Protein AF-0000000082936036 (afdb_homodimer)

Radius of gyration: 20.36 Å; Cα contacts (8 Å, |Δi|>4): 376; chains: 2; bounding box: 47×50×56 Å

Sequence (298 aa):
MNREDMKNLRQYVQEFYRLFGFLNQNVTPCGFQLSTSQVFSLQELEDRALTIGELAERLLLERSSVSRLIDNLEKNGFVTRTVNEENRREVFVTLTTKGRNSVQKVREQSLLYYESILKGISEEDQHQILTGFKLFTSALENRRKSNEFMNREDMKNLRQYVQEFYRLFGFLNQNVTPCGFQLSTSQVFSLQELEDRALTIGELAERLLLERSSVSRLIDNLEKNGFVTRTVNEENRREVFVTLTTKGRNSVQKVREQSLLYYESILKGISEEDQHQILTGFKLFTSALENRRKSNEF

Secondary structure (DSSP, 8-state):
--HHHHHHHHHHHHHHHHHHTTT-TTS-TT--SS-HHHHHHHHHTSSS-EEHHHHHHHHT--HHHHHHHHHHHHHTTSEEEEE-SS-TT-EEEEE-HHHHHHHHHHHHHHHHHHHHHHTT--HHHHHHHHHHHHHHHHHHHHHHHHHH-/--HHHHHHHHHHHHHHHHHHTTT-TTS-TT--SS-HHHHHHHHHTSSS-EEHHHHHHHHT--HHHHHHHHHHHHHTTSEEEEE-SS-TT-EEEEE-HHHHHHHHHHHHHHHHHHHHHHTT--HHHHHHHHHHHHHHHHHHHHHHHHHH-

Nearest PDB structures (foldseek):
  3gfl-assembly1_A-2  TM=7.569E-01  e=1.495E-08  Sulfurisphaera tokodaii
  3gfj-assembly1_A-2  TM=7.290E-01  e=2.026E-08  Sulfurisphaera tokodaii
  2yr2-assembly1_A  TM=7.002E-01  e=2.919E-08  Sulfurisphaera tokodaii
  3f3x-assembly1_A-2  TM=7.056E-01  e=6.844E-08  Saccharolobus solfataricus
  5yi0-assembly1_B  TM=5.920E-01  e=5.702E-08  Lactococcus lactis subsp. lactis Il1403

InterPro domains:
  IPR000835 MarR-type HTH domain [PF01047] (48-91)
  IPR000835 MarR-type HTH domain [PR00598] (50-66)
  IPR000835 MarR-type HTH domain [PR00598] (67-82)
  IPR000835 MarR-type HTH domain [PR00598] (86-102)
  IPR000835 MarR-type HTH domain [PS50995] (2-141)
  IPR000835 MarR-type HTH domain [SM00347] (26-126)
  IPR011991 ArsR-like helix-turn-helix domain [cd00090] (42-108)
  IPR023187 Transcriptional regulator MarR-type, conserved site [PS01117] (65-99)
  IPR036388 Winged helix-like DNA-binding domain superfamily [G3DSA:1.10.10.10] (2-148)
  IPR036390 Winged helix DNA-binding domain superfamily [SSF46785] (17-141)

Foldseek 3Di:
DDPVVVVVVVVVVVVCCVVCPLVDQQAHSLGHRHGPLLLLLLVVQQPHWDFLVRSCVVSVHDSVVSVVSLVVCVVVPQWDWDADPVHRVTIIIHGDPNNNVSNVVCVVSVVVVVCVVCPPPDPVVVVVVVVVVVVVVVVVVVVVVVVVD/DDPVVVVVVVVVVVVCCVVCPLVDQQAHSLGHRHGPLLLVLLVVQQVHWDFLVRSCVVSVHDSVVSVVSVVVCVVVPQWDWDADPVHRVTIIIHGDPNNNVSNVVCVVSVVVVVCVVCPPPDPVVVVVVVVVVVVVVVVVVVVVVVVVD

pLDDT: mean 94.39, std 7.38, range [38.88, 98.81]

Structure (mmCIF, N/CA/C/O backbone):
data_AF-0000000082936036-model_v1
#
loop_
_entity.id
_entity.type
_entity.pdbx_description
1 polymer 'MarR family transcriptional regulator'
#
loop_
_atom_site.group_PDB
_atom_site.id
_atom_site.type_symbol
_atom_site.label_atom_id
_atom_site.label_alt_id
_atom_site.label_comp_id
_atom_site.label_asym_id
_atom_site.label_entity_id
_atom_site.label_seq_id
_atom_site.pdbx_PDB_ins_code
_atom_site.Cartn_x
_atom_site.Cartn_y
_atom_site.Cartn_z
_atom_site.occupancy
_atom_site.B_iso_or_equiv
_atom_site.auth_seq_id
_atom_site.auth_comp_id
_atom_site.auth_asym_id
_atom_site.auth_atom_id
_atom_site.pdbx_PDB_model_num
ATOM 1 N N . MET A 1 1 ? -22.828 7.883 -1.245 1 74.75 1 MET A N 1
ATOM 2 C CA . MET A 1 1 ? -22.031 8.359 -0.115 1 74.75 1 MET A CA 1
ATOM 3 C C . MET A 1 1 ? -21.812 9.859 -0.207 1 74.75 1 MET A C 1
ATOM 5 O O . MET A 1 1 ? -21.5 10.383 -1.279 1 74.75 1 MET A O 1
ATOM 9 N N . ASN A 1 2 ? -22.141 10.562 0.811 1 86.88 2 ASN A N 1
ATOM 10 C CA . ASN A 1 2 ? -21.906 12 0.831 1 86.88 2 ASN A CA 1
ATOM 11 C C . ASN A 1 2 ? -20.438 12.336 0.997 1 86.88 2 ASN A C 1
ATOM 13 O O . ASN A 1 2 ? -19.594 11.438 1.09 1 86.88 2 ASN A O 1
ATOM 17 N N . ARG A 1 3 ? -20.094 13.523 0.876 1 88.44 3 ARG A N 1
ATOM 18 C CA . ARG A 1 3 ? -18.703 14 0.92 1 88.44 3 ARG A CA 1
ATOM 19 C C . ARG A 1 3 ? -18.016 13.57 2.213 1 88.44 3 ARG A C 1
ATOM 21 O O . ARG A 1 3 ? -16.828 13.242 2.213 1 88.44 3 ARG A O 1
ATOM 28 N N . GLU A 1 4 ? -18.797 13.578 3.252 1 92.62 4 GLU A N 1
ATOM 29 C CA . GLU A 1 4 ? -18.25 13.195 4.547 1 92.62 4 GLU A CA 1
ATOM 30 C C . GLU A 1 4 ? -17.891 11.711 4.574 1 92.62 4 GLU A C 1
ATOM 32 O O . GLU A 1 4 ? -16.844 11.328 5.117 1 92.62 4 GLU A O 1
ATOM 37 N N . ASP A 1 5 ? -18.734 10.859 3.965 1 93.69 5 ASP A N 1
ATOM 38 C CA . ASP A 1 5 ? -18.469 9.43 3.885 1 93.69 5 ASP A CA 1
ATOM 39 C C . ASP A 1 5 ? -17.219 9.141 3.051 1 93.69 5 ASP A C 1
ATOM 41 O O . ASP A 1 5 ? -16.438 8.242 3.371 1 93.69 5 ASP A O 1
ATOM 45 N N . MET A 1 6 ? -17.047 9.938 2.043 1 93.75 6 MET A N 1
ATOM 46 C CA . MET A 1 6 ? -15.875 9.773 1.187 1 93.75 6 MET A CA 1
ATOM 47 C C . MET A 1 6 ? -14.602 10.148 1.934 1 93.75 6 MET A C 1
ATOM 49 O O . MET A 1 6 ? -13.578 9.477 1.801 1 93.75 6 MET A O 1
ATOM 53 N N . LYS A 1 7 ? -14.703 11.227 2.689 1 94.62 7 LYS A N 1
ATOM 54 C CA . LYS A 1 7 ? -13.578 11.633 3.533 1 94.62 7 LYS A CA 1
ATOM 55 C C . LYS A 1 7 ? -13.234 10.547 4.547 1 94.62 7 LYS A C 1
ATOM 57 O O . LYS A 1 7 ? -12.062 10.258 4.777 1 94.62 7 LYS A O 1
ATOM 62 N N . ASN A 1 8 ? -14.258 9.961 5.098 1 96.5 8 ASN A N 1
ATOM 63 C CA . ASN A 1 8 ? -14.055 8.875 6.051 1 96.5 8 ASN A CA 1
ATOM 64 C C . ASN A 1 8 ? -13.406 7.664 5.387 1 96.5 8 ASN A C 1
ATOM 66 O O . ASN A 1 8 ? -12.5 7.051 5.953 1 96.5 8 ASN A O 1
ATOM 70 N N . LEU A 1 9 ? -13.883 7.336 4.195 1 97.19 9 LEU A N 1
ATOM 71 C CA . LEU A 1 9 ? -13.305 6.203 3.475 1 97.19 9 LEU A CA 1
ATOM 72 C C . LEU A 1 9 ? -11.836 6.449 3.156 1 97.19 9 LEU A C 1
ATOM 74 O O . LEU A 1 9 ? -11 5.57 3.371 1 97.19 9 LEU A O 1
ATOM 78 N N . ARG A 1 10 ? -11.57 7.656 2.684 1 96.44 10 ARG A N 1
ATOM 79 C CA . ARG A 1 10 ? -10.188 8.031 2.408 1 96.44 10 ARG A CA 1
ATOM 80 C C . ARG A 1 10 ? -9.32 7.867 3.648 1 96.44 10 ARG A C 1
ATOM 82 O O . ARG A 1 10 ? -8.219 7.309 3.576 1 96.44 10 ARG A O 1
ATOM 89 N N . GLN A 1 11 ? -9.797 8.312 4.762 1 96.31 11 GLN A N 1
ATOM 90 C CA . GLN A 1 11 ? -9.062 8.227 6.016 1 96.31 11 GLN A CA 1
ATOM 91 C C . GLN A 1 11 ? -8.82 6.773 6.414 1 96.31 11 GLN A C 1
ATOM 93 O O . GLN A 1 11 ? -7.723 6.41 6.836 1 96.31 11 GLN A O 1
ATOM 98 N N . TYR A 1 12 ? -9.844 5.945 6.312 1 97.62 12 TYR A N 1
ATOM 99 C CA . TYR A 1 12 ? -9.695 4.539 6.684 1 97.62 12 TYR A CA 1
ATOM 100 C C . TYR A 1 12 ? -8.727 3.828 5.75 1 97.62 12 TYR A C 1
ATOM 102 O O . TYR A 1 12 ? -7.953 2.971 6.184 1 97.62 12 TYR A O 1
ATOM 110 N N . VAL A 1 13 ? -8.742 4.172 4.457 1 98 13 VAL A N 1
ATOM 111 C CA . VAL A 1 13 ? -7.809 3.566 3.51 1 98 13 VAL A CA 1
ATOM 112 C C . VAL A 1 13 ? -6.379 3.957 3.869 1 98 13 VAL A C 1
ATOM 114 O O . VAL A 1 13 ? -5.477 3.113 3.859 1 98 13 VAL A O 1
ATOM 117 N N . GLN A 1 14 ? -6.164 5.184 4.188 1 96.81 14 GLN A N 1
ATOM 118 C CA . GLN A 1 14 ? -4.836 5.648 4.582 1 96.81 14 GLN A CA 1
ATOM 119 C C . GLN A 1 14 ? -4.367 4.949 5.855 1 96.81 14 GLN A C 1
ATOM 121 O O . GLN A 1 14 ? -3.215 4.523 5.949 1 96.81 14 GLN A O 1
ATOM 126 N N . GLU A 1 15 ? -5.227 4.852 6.789 1 97.25 15 GLU A N 1
ATOM 127 C CA . GLU A 1 15 ? -4.891 4.195 8.047 1 97.25 15 GLU A CA 1
ATOM 128 C C . GLU A 1 15 ? -4.598 2.711 7.836 1 97.25 15 GLU A C 1
ATOM 130 O O . GLU A 1 15 ? -3.676 2.16 8.438 1 97.25 15 GLU A O 1
ATOM 135 N N . PHE A 1 16 ? -5.418 2.094 7 1 97.88 16 PHE A N 1
ATOM 136 C CA . PHE A 1 16 ? -5.168 0.705 6.637 1 97.88 16 PHE A CA 1
ATOM 137 C C . PHE A 1 16 ? -3.77 0.54 6.055 1 97.88 16 PHE A C 1
ATOM 139 O O . PHE A 1 16 ? -3.016 -0.34 6.473 1 97.88 16 PHE A O 1
ATOM 146 N N . TYR A 1 17 ? -3.443 1.452 5.105 1 97.06 17 TYR A N 1
ATOM 147 C CA . TYR A 1 17 ? -2.154 1.418 4.426 1 97.06 17 TYR A CA 1
ATOM 148 C C . TYR A 1 17 ? -1.007 1.518 5.422 1 97.06 17 TYR A C 1
ATOM 150 O O . TYR A 1 17 ? -0.032 0.769 5.336 1 97.06 17 TYR A O 1
ATOM 158 N N . ARG A 1 18 ? -1.146 2.367 6.352 1 96.38 18 ARG A N 1
ATOM 159 C CA . ARG A 1 18 ? -0.136 2.605 7.379 1 96.38 18 ARG A CA 1
ATOM 160 C C . ARG A 1 18 ? -0.082 1.449 8.367 1 96.38 18 ARG A C 1
ATOM 162 O O . ARG A 1 18 ? 0.989 0.896 8.633 1 96.38 18 ARG A O 1
ATOM 169 N N . LEU A 1 19 ? -1.187 1.035 8.938 1 96.88 19 LEU A N 1
ATOM 170 C CA . LEU A 1 19 ? -1.256 0.056 10.016 1 96.88 19 LEU A CA 1
ATOM 171 C C . LEU A 1 19 ? -0.931 -1.343 9.5 1 96.88 19 LEU A C 1
ATOM 173 O O . LEU A 1 19 ? -0.376 -2.164 10.234 1 96.88 19 LEU A O 1
ATOM 177 N N . PHE A 1 20 ? -1.267 -1.598 8.242 1 96.81 20 PHE A N 1
ATOM 178 C CA . PHE A 1 20 ? -0.974 -2.9 7.656 1 96.81 20 PHE A CA 1
ATOM 179 C C . PHE A 1 20 ? 0.524 -3.07 7.438 1 96.81 20 PHE A C 1
ATOM 181 O O . PHE A 1 20 ? 1.021 -4.195 7.348 1 96.81 20 PHE A O 1
ATOM 188 N N . GLY A 1 21 ? 1.252 -1.851 7.254 1 95.62 21 GLY A N 1
ATOM 189 C CA . GLY A 1 21 ? 2.701 -1.884 7.133 1 95.62 21 GLY A CA 1
ATOM 190 C C . GLY A 1 21 ? 3.189 -1.609 5.723 1 95.62 21 GLY A C 1
ATOM 191 O O . GLY A 1 21 ? 4.348 -1.882 5.398 1 95.62 21 GLY A O 1
ATOM 192 N N . PHE A 1 22 ? 2.352 -1.004 4.895 1 95.88 22 PHE A N 1
ATOM 193 C CA . PHE A 1 22 ? 2.703 -0.825 3.49 1 95.88 22 PHE A CA 1
ATOM 194 C C . PHE A 1 22 ? 3.625 0.374 3.312 1 95.88 22 PHE A C 1
ATOM 196 O O . PHE A 1 22 ? 4.258 0.527 2.266 1 95.88 22 PHE A O 1
ATOM 203 N N . LEU A 1 23 ? 3.756 1.212 4.305 1 95.31 23 LEU A N 1
ATOM 204 C CA . LEU A 1 23 ? 4.656 2.355 4.203 1 95.31 23 LEU A CA 1
ATOM 205 C C . LEU A 1 23 ? 6.113 1.906 4.242 1 95.31 23 LEU A C 1
ATOM 207 O O . LEU A 1 23 ? 6.996 2.607 3.744 1 95.31 23 LEU A O 1
ATOM 211 N N . ASN A 1 24 ? 6.375 0.807 4.879 1 91.62 24 ASN A N 1
ATOM 212 C CA . ASN A 1 24 ? 7.719 0.245 4.879 1 91.62 24 ASN A CA 1
ATOM 213 C C . ASN A 1 24 ? 8.039 -0.461 3.566 1 91.62 24 ASN A C 1
ATOM 215 O O . ASN A 1 24 ? 7.492 -1.531 3.285 1 91.62 24 ASN A O 1
ATOM 219 N N . GLN A 1 25 ? 8.914 0.03 2.844 1 86.75 25 GLN A N 1
ATOM 220 C CA . GLN A 1 25 ? 9.141 -0.43 1.478 1 86.75 25 GLN A CA 1
ATOM 221 C C . GLN A 1 25 ? 10.234 -1.495 1.429 1 86.75 25 GLN A C 1
ATOM 223 O O . GLN A 1 25 ? 10.523 -2.043 0.364 1 86.75 25 GLN A O 1
ATOM 228 N N . ASN A 1 26 ? 10.734 -1.855 2.518 1 87.81 26 ASN A N 1
ATOM 229 C CA . ASN A 1 26 ? 11.867 -2.779 2.539 1 87.81 26 ASN A CA 1
ATOM 230 C C . ASN A 1 26 ? 11.438 -4.172 2.992 1 87.81 26 ASN A C 1
ATOM 232 O O . ASN A 1 26 ? 12.203 -5.133 2.861 1 87.81 26 ASN A O 1
ATOM 236 N N . VAL A 1 27 ? 10.281 -4.258 3.609 1 92.75 27 VAL A N 1
ATOM 237 C CA . VAL A 1 27 ? 9.773 -5.52 4.145 1 92.75 27 VAL A CA 1
ATOM 238 C C . VAL A 1 27 ? 8.281 -5.633 3.867 1 92.75 27 VAL A C 1
ATOM 240 O O . VAL A 1 27 ? 7.574 -4.625 3.801 1 92.75 27 VAL A O 1
ATOM 243 N N . THR A 1 28 ? 7.852 -6.848 3.656 1 95.25 28 THR A N 1
ATOM 244 C CA . THR A 1 28 ? 6.414 -7.055 3.527 1 95.25 28 THR A CA 1
ATOM 245 C C . THR A 1 28 ? 5.73 -6.977 4.891 1 95.25 28 THR A C 1
ATOM 247 O O . THR A 1 28 ? 6.367 -7.207 5.922 1 95.25 28 THR A O 1
ATOM 250 N N . PRO A 1 29 ? 4.469 -6.68 4.883 1 94.06 29 PRO A N 1
ATOM 251 C CA . PRO A 1 29 ? 3.756 -6.551 6.156 1 94.06 29 PRO A CA 1
ATOM 252 C C . PRO A 1 29 ? 3.873 -7.801 7.027 1 94.06 29 PRO A C 1
ATOM 254 O O . PRO A 1 29 ? 3.943 -7.695 8.25 1 94.06 29 PRO A O 1
ATOM 257 N N . CYS A 1 30 ? 3.975 -8.93 6.465 1 94.38 30 CYS A N 1
ATOM 258 C CA . CYS A 1 30 ? 4.047 -10.164 7.23 1 94.38 30 CYS A CA 1
ATOM 259 C C . CYS A 1 30 ? 5.465 -10.406 7.738 1 94.38 30 CYS A C 1
ATOM 261 O O . CYS A 1 30 ? 5.738 -11.438 8.359 1 94.38 30 CYS A O 1
ATOM 263 N N . GLY A 1 31 ? 6.434 -9.531 7.387 1 93.88 31 GLY A N 1
ATOM 264 C CA . GLY A 1 31 ? 7.766 -9.586 7.965 1 93.88 31 GLY A CA 1
ATOM 265 C C . GLY A 1 31 ? 8.789 -10.227 7.043 1 93.88 31 GLY A C 1
ATOM 266 O O . GLY A 1 31 ? 9.938 -10.438 7.434 1 93.88 31 GLY A O 1
ATOM 267 N N . PHE A 1 32 ? 8.406 -10.531 5.875 1 94.56 32 PHE A N 1
ATOM 268 C CA . PHE A 1 32 ? 9.352 -11.133 4.938 1 94.56 32 PHE A CA 1
ATOM 269 C C . PHE A 1 32 ? 10.305 -10.078 4.387 1 94.56 32 PHE A C 1
ATOM 271 O O . PHE A 1 32 ? 9.891 -8.977 4.023 1 94.56 32 PHE A O 1
ATOM 278 N N . GLN A 1 33 ? 11.586 -10.43 4.266 1 94.75 33 GLN A N 1
ATOM 279 C CA . GLN A 1 33 ? 12.641 -9.469 3.977 1 94.75 33 GLN A CA 1
ATOM 280 C C . GLN A 1 33 ? 12.727 -9.18 2.482 1 94.75 33 GLN A C 1
ATOM 282 O O . GLN A 1 33 ? 13.812 -9.258 1.891 1 94.75 33 GLN A O 1
ATOM 287 N N . LEU A 1 34 ? 11.719 -8.938 1.805 1 95.75 34 LEU A N 1
ATOM 288 C CA . LEU A 1 34 ? 11.539 -8.414 0.457 1 95.75 34 LEU A CA 1
ATOM 289 C C . LEU A 1 34 ? 10.453 -7.344 0.436 1 95.75 34 LEU A C 1
ATOM 291 O O . LEU A 1 34 ? 9.523 -7.375 1.25 1 95.75 34 LEU A O 1
ATOM 295 N N . SER A 1 35 ? 10.594 -6.387 -0.469 1 94.69 35 SER A N 1
ATOM 296 C CA . SER A 1 35 ? 9.539 -5.391 -0.622 1 94.69 35 SER A CA 1
ATOM 297 C C . SER A 1 35 ? 8.266 -6.02 -1.173 1 94.69 35 SER A C 1
ATOM 299 O O . SER A 1 35 ? 8.297 -7.121 -1.724 1 94.69 35 SER A O 1
ATOM 301 N N . THR A 1 36 ? 7.191 -5.34 -0.999 1 96 36 THR A N 1
ATOM 302 C CA . THR A 1 36 ? 5.902 -5.828 -1.486 1 96 36 THR A CA 1
ATOM 303 C C . THR A 1 36 ? 5.934 -6.008 -3.002 1 96 36 THR A C 1
ATOM 305 O O . THR A 1 36 ? 5.453 -7.02 -3.52 1 96 36 THR A O 1
ATOM 308 N N . SER A 1 37 ? 6.566 -5.066 -3.742 1 96.12 37 SER A N 1
ATOM 309 C CA . SER A 1 37 ? 6.656 -5.176 -5.195 1 96.12 37 SER A CA 1
ATOM 310 C C . SER A 1 37 ? 7.477 -6.398 -5.605 1 96.12 37 SER A C 1
ATOM 312 O O . SER A 1 37 ? 7.156 -7.059 -6.598 1 96.12 37 SER A O 1
ATOM 314 N N . GLN A 1 38 ? 8.531 -6.652 -4.879 1 96.62 38 GLN A N 1
ATOM 315 C CA . GLN A 1 38 ? 9.344 -7.832 -5.152 1 96.62 38 GLN A CA 1
ATOM 316 C C . GLN A 1 38 ? 8.547 -9.117 -4.93 1 96.62 38 GLN A C 1
ATOM 318 O O . GLN A 1 38 ? 8.57 -10.016 -5.773 1 96.62 38 GLN A O 1
ATOM 323 N N . VAL A 1 39 ? 7.824 -9.18 -3.85 1 97.19 39 VAL A N 1
ATOM 324 C CA . VAL A 1 39 ? 7.035 -10.359 -3.521 1 97.19 39 VAL A CA 1
ATOM 325 C C . VAL A 1 39 ? 5.938 -10.555 -4.566 1 97.19 39 VAL A C 1
ATOM 327 O O . VAL A 1 39 ? 5.719 -11.672 -5.043 1 97.19 39 VAL A O 1
ATOM 330 N N . PHE A 1 40 ? 5.281 -9.484 -4.949 1 97.56 40 PHE A N 1
ATOM 331 C CA . PHE A 1 40 ? 4.242 -9.578 -5.965 1 97.56 40 PHE A CA 1
ATOM 332 C C . PHE A 1 40 ? 4.812 -10.078 -7.285 1 97.56 40 PHE A C 1
ATOM 334 O O . PHE A 1 40 ? 4.184 -10.883 -7.973 1 97.56 40 PHE A O 1
ATOM 341 N N . SER A 1 41 ? 5.988 -9.633 -7.629 1 97.88 41 SER A N 1
ATOM 342 C CA . SER A 1 41 ? 6.645 -10.078 -8.852 1 97.88 41 SER A CA 1
ATOM 343 C C . SER A 1 41 ? 6.906 -11.578 -8.82 1 97.88 41 SER A C 1
ATOM 345 O O . SER A 1 41 ? 6.633 -12.289 -9.789 1 97.88 41 SER A O 1
ATOM 347 N N . LEU A 1 42 ? 7.43 -12.047 -7.695 1 98.31 42 LEU A N 1
ATOM 348 C CA . LEU A 1 42 ? 7.715 -13.469 -7.551 1 98.31 42 LEU A CA 1
ATOM 349 C C . LEU A 1 42 ? 6.438 -14.297 -7.664 1 98.31 42 LEU A C 1
ATOM 351 O O . LEU A 1 42 ? 6.43 -15.352 -8.305 1 98.31 42 LEU A O 1
ATOM 355 N N . GLN A 1 43 ? 5.418 -13.82 -7.078 1 97.81 43 GLN A N 1
ATOM 356 C CA . GLN A 1 43 ? 4.145 -14.539 -7.094 1 97.81 43 GLN A CA 1
ATOM 357 C C . GLN A 1 43 ? 3.605 -14.664 -8.516 1 97.81 43 GLN A C 1
ATOM 359 O O . GLN A 1 43 ? 3.016 -15.688 -8.867 1 97.81 43 GLN A O 1
ATOM 364 N N . GLU A 1 44 ? 3.791 -13.609 -9.312 1 97.81 44 GLU A N 1
ATOM 365 C CA . GLU A 1 44 ? 3.328 -13.656 -10.695 1 97.81 44 GLU A CA 1
ATOM 366 C C . GLU A 1 44 ? 4.07 -14.719 -11.492 1 97.81 44 GLU A C 1
ATOM 368 O O . GLU A 1 44 ? 3.562 -15.211 -12.5 1 97.81 44 GLU A O 1
ATOM 373 N N . LEU A 1 45 ? 5.18 -15.125 -11.039 1 98.25 45 LEU A N 1
ATOM 374 C CA . LEU A 1 45 ? 6.047 -16.047 -11.766 1 98.25 45 LEU A CA 1
ATOM 375 C C . LEU A 1 45 ? 5.84 -17.484 -11.289 1 98.25 45 LEU A C 1
ATOM 377 O O . LEU A 1 45 ? 6.461 -18.406 -11.812 1 98.25 45 LEU A O 1
ATOM 381 N N . GLU A 1 46 ? 5.023 -17.641 -10.32 1 96.62 46 GLU A N 1
ATOM 382 C CA . GLU A 1 46 ? 4.879 -18.938 -9.664 1 96.62 46 GLU A CA 1
ATOM 383 C C . GLU A 1 46 ? 4.398 -20 -10.648 1 96.62 46 GLU A C 1
ATOM 385 O O . GLU A 1 46 ? 4.848 -21.156 -10.594 1 96.62 46 GLU A O 1
ATOM 390 N N . ASP A 1 47 ? 3.479 -19.641 -11.531 1 93.44 47 ASP A N 1
ATOM 391 C CA . ASP A 1 47 ? 2.832 -20.656 -12.352 1 93.44 47 ASP A CA 1
ATOM 392 C C . ASP A 1 47 ? 3.506 -20.766 -13.719 1 93.44 47 ASP A C 1
ATOM 394 O O . ASP A 1 47 ? 3.416 -21.812 -14.375 1 93.44 47 ASP A O 1
ATOM 398 N N . ARG A 1 48 ? 4.164 -19.672 -14.18 1 94.38 48 ARG A N 1
ATOM 399 C CA . ARG A 1 48 ? 4.805 -19.719 -15.484 1 94.38 48 ARG A CA 1
ATOM 400 C C . ARG A 1 48 ? 5.855 -18.609 -15.617 1 94.38 48 ARG A C 1
ATOM 402 O O . ARG A 1 48 ? 5.844 -17.641 -14.852 1 94.38 48 ARG A O 1
ATOM 409 N N . ALA A 1 49 ? 6.684 -18.844 -16.562 1 96.81 49 ALA A N 1
ATOM 410 C CA . ALA A 1 49 ? 7.652 -17.812 -16.922 1 96.81 49 ALA A CA 1
ATOM 411 C C . ALA A 1 49 ? 6.973 -16.641 -17.641 1 96.81 49 ALA A C 1
ATOM 413 O O . ALA A 1 49 ? 6 -16.844 -18.375 1 96.81 49 ALA A O 1
ATOM 414 N N . LEU A 1 50 ? 7.449 -15.445 -17.391 1 97.75 50 LEU A N 1
ATOM 415 C CA . LEU A 1 50 ? 6.895 -14.25 -18.016 1 97.75 50 LEU A CA 1
ATOM 416 C C . LEU A 1 50 ? 8 -13.344 -18.531 1 97.75 50 LEU A C 1
ATOM 418 O O . LEU A 1 50 ? 9.117 -13.352 -18 1 97.75 50 LEU A O 1
ATOM 422 N N . THR A 1 51 ? 7.672 -12.602 -19.594 1 97 51 THR A N 1
ATOM 423 C CA . THR A 1 51 ? 8.57 -11.539 -20.031 1 97 51 THR A CA 1
ATOM 424 C C . THR A 1 51 ? 8.453 -10.312 -19.141 1 97 51 THR A C 1
ATOM 426 O O . THR A 1 51 ? 7.508 -10.203 -18.359 1 97 51 THR A O 1
ATOM 429 N N . ILE A 1 52 ? 9.461 -9.461 -19.281 1 97.12 52 ILE A N 1
ATOM 430 C CA . ILE A 1 52 ? 9.406 -8.211 -18.531 1 97.12 52 ILE A CA 1
ATOM 431 C C . ILE A 1 52 ? 8.133 -7.449 -18.906 1 97.12 52 ILE A C 1
ATOM 433 O O . ILE A 1 52 ? 7.484 -6.859 -18.031 1 97.12 52 ILE A O 1
ATOM 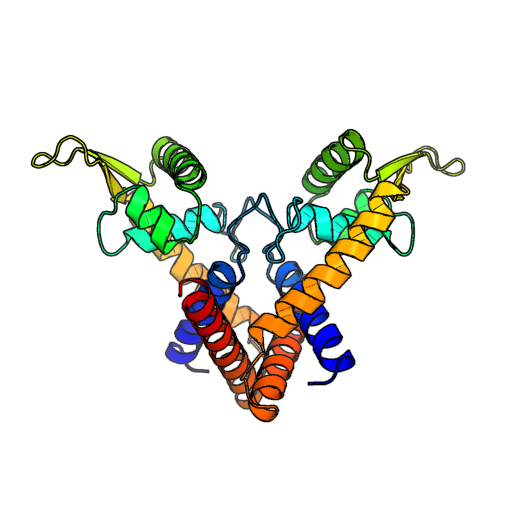437 N N . GLY A 1 53 ? 7.738 -7.449 -20.141 1 97.19 53 GLY A N 1
ATOM 438 C CA . GLY A 1 53 ? 6.523 -6.789 -20.594 1 97.19 53 GLY A CA 1
ATOM 439 C C . GLY A 1 53 ? 5.262 -7.367 -19.969 1 97.19 53 GLY A C 1
ATOM 440 O O . GLY A 1 53 ? 4.383 -6.621 -19.547 1 97.19 53 GLY A O 1
ATOM 441 N N . GLU A 1 54 ? 5.176 -8.703 -19.938 1 97.38 54 GLU A N 1
ATOM 442 C CA . GLU A 1 54 ? 4.035 -9.383 -19.328 1 97.38 54 GLU A CA 1
ATOM 443 C C . GLU A 1 54 ? 3.943 -9.078 -17.844 1 97.38 54 GLU A C 1
ATOM 445 O O . GLU A 1 54 ? 2.852 -8.852 -17.312 1 97.38 54 GLU A O 1
ATOM 450 N N . LEU A 1 55 ? 5.062 -9.109 -17.203 1 97.88 55 LEU A N 1
ATOM 451 C CA . LEU A 1 55 ? 5.105 -8.789 -15.773 1 97.88 55 LEU A CA 1
ATOM 452 C C . LEU A 1 55 ? 4.625 -7.363 -15.523 1 97.88 55 LEU A C 1
ATOM 454 O O . LEU A 1 55 ? 3.854 -7.117 -14.602 1 97.88 55 LEU A O 1
ATOM 458 N N . ALA A 1 56 ? 5.148 -6.445 -16.359 1 97.94 56 ALA A N 1
ATOM 459 C CA . ALA A 1 56 ? 4.758 -5.043 -16.25 1 97.94 56 ALA A CA 1
ATOM 460 C C . ALA A 1 56 ? 3.248 -4.879 -16.375 1 97.94 56 ALA A C 1
ATOM 462 O O . ALA A 1 56 ? 2.623 -4.164 -15.594 1 97.94 56 ALA A O 1
ATOM 463 N N . GLU A 1 57 ? 2.637 -5.586 -17.297 1 97.19 57 GLU A N 1
ATOM 464 C CA . GLU A 1 57 ? 1.193 -5.547 -17.5 1 97.19 57 GLU A CA 1
ATOM 465 C C . GLU A 1 57 ? 0.441 -6.09 -16.297 1 97.19 57 GLU A C 1
ATOM 467 O O . GLU A 1 57 ? -0.532 -5.488 -15.836 1 97.19 57 GLU A O 1
ATOM 472 N N . ARG A 1 58 ? 0.909 -7.164 -15.773 1 96.69 58 ARG A N 1
ATOM 473 C CA . ARG A 1 58 ? 0.236 -7.832 -14.664 1 96.69 58 ARG A CA 1
ATOM 474 C C . ARG A 1 58 ? 0.372 -7.023 -13.375 1 96.69 58 ARG A C 1
ATOM 476 O O . ARG A 1 58 ? -0.541 -7.004 -12.547 1 96.69 58 ARG A O 1
ATOM 483 N N . LEU A 1 59 ? 1.468 -6.375 -13.188 1 97.31 59 LEU A N 1
ATOM 484 C CA . LEU A 1 59 ? 1.735 -5.629 -11.969 1 97.31 59 LEU A CA 1
ATOM 485 C C . LEU A 1 59 ? 1.218 -4.199 -12.078 1 97.31 59 LEU A C 1
ATOM 487 O O . LEU A 1 59 ? 1.179 -3.467 -11.086 1 97.31 59 LEU A O 1
ATOM 491 N N . LEU A 1 60 ? 0.874 -3.799 -13.328 1 96.38 60 LEU A N 1
ATOM 492 C CA . LEU A 1 60 ? 0.454 -2.43 -13.609 1 96.38 60 LEU A CA 1
ATOM 493 C C . LEU A 1 60 ? 1.566 -1.44 -13.273 1 96.38 60 LEU A C 1
ATOM 495 O O . LEU A 1 60 ? 1.332 -0.447 -12.586 1 96.38 60 LEU A O 1
ATOM 499 N N . LEU A 1 61 ? 2.713 -1.76 -13.758 1 96.94 61 LEU A N 1
ATOM 500 C CA . LEU A 1 61 ? 3.9 -0.924 -13.609 1 96.94 61 LEU A CA 1
ATOM 501 C C . LEU A 1 61 ? 4.543 -0.654 -14.969 1 9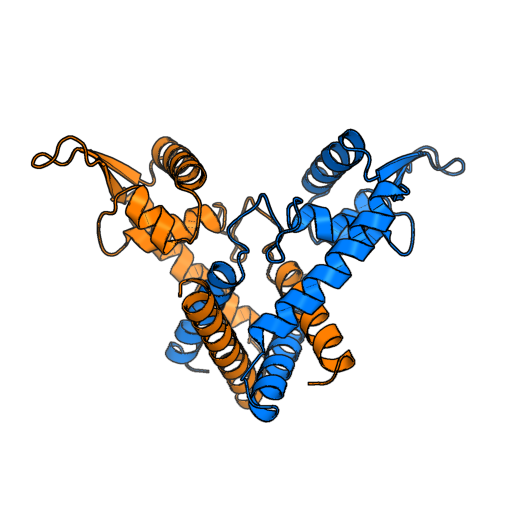6.94 61 LEU A C 1
ATOM 503 O O . LEU A 1 61 ? 4.266 -1.355 -15.945 1 96.94 61 LEU A O 1
ATOM 507 N N . GLU A 1 62 ? 5.363 0.384 -15 1 96.19 62 GLU A N 1
ATOM 508 C CA . GLU A 1 62 ? 6.148 0.643 -16.203 1 96.19 62 GLU A CA 1
ATOM 509 C C . GLU A 1 62 ? 7.227 -0.419 -16.391 1 96.19 62 GLU A C 1
ATOM 511 O O . GLU A 1 62 ? 7.801 -0.914 -15.422 1 96.19 62 GLU A O 1
ATOM 516 N N . ARG A 1 63 ? 7.566 -0.74 -17.609 1 97.06 63 ARG A N 1
ATOM 517 C CA . ARG A 1 63 ? 8.57 -1.75 -17.953 1 97.06 63 ARG A CA 1
ATOM 518 C C . ARG A 1 63 ? 9.906 -1.435 -17.281 1 97.06 63 ARG A C 1
ATOM 520 O O . ARG A 1 63 ? 10.602 -2.34 -16.812 1 97.06 63 ARG A O 1
ATOM 527 N N . SER A 1 64 ? 10.242 -0.168 -17.312 1 96.81 64 SER A N 1
ATOM 528 C CA . SER A 1 64 ? 11.508 0.236 -16.719 1 96.81 64 SER A CA 1
ATOM 529 C C . SER A 1 64 ? 11.547 -0.103 -15.227 1 96.81 64 SER A C 1
ATOM 531 O O . SER A 1 64 ? 12.586 -0.542 -14.719 1 96.81 64 SER A O 1
ATOM 533 N N . SER A 1 65 ? 10.438 0.101 -14.477 1 96 65 SER A N 1
ATOM 534 C CA . SER A 1 65 ? 10.344 -0.221 -13.055 1 96 65 SER A CA 1
ATOM 535 C C . SER A 1 65 ? 10.477 -1.723 -12.82 1 96 65 SER A C 1
ATOM 537 O O . SER A 1 65 ? 11.18 -2.152 -11.898 1 96 65 SER A O 1
ATOM 539 N N . VAL A 1 66 ? 9.844 -2.477 -13.641 1 97.5 66 VAL A N 1
ATOM 540 C CA . VAL A 1 66 ? 9.867 -3.93 -13.5 1 97.5 66 VAL A CA 1
ATOM 541 C C . VAL A 1 66 ? 11.266 -4.453 -13.812 1 97.5 66 VAL A C 1
ATOM 543 O O . VAL A 1 66 ? 11.758 -5.367 -13.148 1 97.5 66 VAL A O 1
ATOM 546 N N . SER A 1 67 ? 11.867 -3.904 -14.805 1 97.62 67 SER A N 1
ATOM 547 C CA . SER A 1 67 ? 13.227 -4.316 -15.141 1 97.62 67 SER A CA 1
ATOM 548 C C . SER A 1 67 ? 14.164 -4.152 -13.945 1 97.62 67 SER A C 1
ATOM 550 O O . SER A 1 67 ? 14.938 -5.059 -13.625 1 97.62 67 SER A O 1
ATOM 552 N N . ARG A 1 68 ? 14.047 -3.061 -13.32 1 96.81 68 ARG A N 1
ATOM 553 C CA . ARG A 1 68 ? 14.875 -2.805 -12.148 1 96.81 68 ARG A CA 1
ATOM 554 C C . ARG A 1 68 ? 14.562 -3.787 -11.031 1 96.81 68 ARG A C 1
ATOM 556 O O . ARG A 1 68 ? 15.469 -4.277 -10.352 1 96.81 68 ARG A O 1
ATOM 563 N N . LEU A 1 69 ? 13.352 -4.012 -10.758 1 96.12 69 LEU A N 1
ATOM 564 C CA . LEU A 1 69 ? 12.906 -4.969 -9.75 1 96.12 69 LEU A CA 1
ATOM 565 C C . LEU A 1 69 ? 13.492 -6.352 -10.023 1 96.12 69 LEU A C 1
ATOM 567 O O . LEU A 1 69 ? 14.031 -6.988 -9.117 1 96.12 69 LEU A O 1
ATOM 571 N N . ILE A 1 70 ? 13.422 -6.766 -11.242 1 98.19 70 ILE A N 1
ATOM 572 C CA . ILE A 1 70 ? 13.875 -8.094 -11.633 1 98.19 70 ILE A CA 1
ATOM 573 C C . ILE A 1 70 ? 15.398 -8.164 -11.562 1 98.19 70 ILE A C 1
ATOM 575 O O . ILE A 1 70 ? 15.961 -9.195 -11.172 1 98.19 70 ILE A O 1
ATOM 579 N N . ASP A 1 71 ? 16.047 -7.062 -11.969 1 98.31 71 ASP A N 1
ATOM 580 C CA . ASP A 1 71 ? 17.5 -6.996 -11.828 1 98.31 71 ASP A CA 1
ATOM 581 C C . ASP A 1 71 ? 17.922 -7.297 -10.391 1 98.31 71 ASP A C 1
ATOM 583 O O . ASP A 1 71 ? 18.828 -8.094 -10.164 1 98.31 71 ASP A O 1
ATOM 587 N N . ASN A 1 72 ? 17.25 -6.707 -9.469 1 97.62 72 ASN A N 1
ATOM 588 C CA . ASN A 1 72 ? 17.562 -6.902 -8.055 1 97.62 72 ASN A CA 1
ATOM 589 C C . ASN A 1 72 ? 17.281 -8.336 -7.613 1 97.62 72 ASN A C 1
ATOM 591 O O . ASN A 1 72 ? 18.094 -8.945 -6.918 1 97.62 72 ASN A O 1
ATOM 595 N N . LEU A 1 73 ? 16.172 -8.898 -8.008 1 98.38 73 LEU A N 1
ATOM 596 C CA . LEU A 1 73 ? 15.773 -10.258 -7.648 1 98.38 73 LEU A CA 1
ATOM 597 C C . LEU A 1 73 ? 16.734 -11.273 -8.25 1 98.38 73 LEU A C 1
ATOM 599 O O . LEU A 1 73 ? 17.031 -12.297 -7.621 1 98.38 73 LEU A O 1
ATOM 603 N N . GLU A 1 74 ? 17.156 -10.961 -9.461 1 98.69 74 GLU A N 1
ATOM 604 C CA . GLU A 1 74 ? 18.109 -11.852 -10.125 1 98.69 74 GLU A CA 1
ATOM 605 C C . GLU A 1 74 ? 19.453 -11.828 -9.422 1 98.69 74 GLU A C 1
ATOM 607 O O . GLU A 1 74 ? 20.047 -12.875 -9.164 1 98.69 74 GLU A O 1
ATOM 612 N N . LYS A 1 75 ? 19.906 -10.641 -9.141 1 98.31 75 LYS A N 1
ATOM 613 C CA . LYS A 1 75 ? 21.172 -10.469 -8.43 1 98.31 75 LYS A CA 1
ATOM 614 C C . LYS A 1 75 ? 21.172 -11.219 -7.105 1 98.31 75 LYS A C 1
ATOM 616 O O . LYS A 1 75 ? 22.188 -11.758 -6.691 1 98.31 75 LYS A O 1
ATOM 621 N N . ASN A 1 76 ? 20.031 -11.312 -6.461 1 97.94 76 ASN A N 1
ATOM 622 C CA . ASN A 1 76 ? 19.922 -11.953 -5.156 1 97.94 76 ASN A CA 1
ATOM 623 C C . ASN A 1 76 ? 19.5 -13.422 -5.281 1 97.94 76 ASN A C 1
ATOM 625 O O . ASN A 1 76 ? 19.25 -14.086 -4.277 1 97.94 76 ASN A O 1
ATOM 629 N N . GLY A 1 77 ? 19.344 -13.93 -6.457 1 98.5 77 GLY A N 1
ATOM 630 C CA . GLY A 1 77 ? 19.219 -15.359 -6.727 1 98.5 77 GLY A CA 1
ATOM 631 C C . GLY A 1 77 ? 17.781 -15.852 -6.688 1 98.5 77 GLY A C 1
ATOM 632 O O . GLY A 1 77 ? 17.531 -17.047 -6.535 1 98.5 77 GLY A O 1
ATOM 633 N N . PHE A 1 78 ? 16.766 -14.969 -6.801 1 98.69 78 PHE A N 1
ATOM 634 C CA . PHE A 1 78 ? 15.359 -15.359 -6.695 1 98.69 78 PHE A CA 1
ATOM 635 C C . PHE A 1 78 ? 14.805 -15.766 -8.055 1 98.69 78 PHE A C 1
ATOM 637 O O . PHE A 1 78 ? 13.852 -16.547 -8.141 1 98.69 78 PHE A O 1
ATOM 644 N N . VAL A 1 79 ? 15.398 -15.141 -9.125 1 98.81 79 VAL A N 1
ATOM 645 C CA . VAL A 1 79 ? 14.922 -15.406 -10.477 1 98.81 79 VAL A CA 1
ATOM 646 C C . VAL A 1 79 ? 16.109 -15.555 -11.43 1 98.81 79 VAL A C 1
ATOM 648 O O . VAL A 1 79 ? 17.234 -15.211 -11.078 1 98.81 79 VAL A O 1
ATOM 651 N N . THR A 1 80 ? 15.867 -16.094 -12.578 1 98.31 80 THR A N 1
ATOM 652 C CA . THR A 1 80 ? 16.828 -16.172 -13.672 1 98.31 80 THR A CA 1
ATOM 653 C C . THR A 1 80 ? 16.172 -15.773 -14.992 1 98.31 80 THR A C 1
ATOM 655 O O . THR A 1 80 ? 14.961 -15.945 -15.164 1 98.31 80 THR A O 1
ATOM 658 N N . ARG A 1 81 ? 16.969 -15.156 -15.875 1 96.19 81 ARG A N 1
ATOM 659 C CA . ARG A 1 81 ? 16.5 -14.781 -17.203 1 96.19 81 ARG A CA 1
ATOM 660 C C . ARG A 1 81 ? 17 -15.773 -18.266 1 96.19 81 ARG A C 1
ATOM 662 O O . ARG A 1 81 ? 18.141 -16.234 -18.203 1 96.19 81 ARG A O 1
ATOM 669 N N . THR A 1 82 ? 16.094 -16.125 -19.047 1 93.12 82 THR A N 1
ATOM 670 C CA . THR A 1 82 ? 16.453 -17.031 -20.141 1 93.12 82 THR A CA 1
ATOM 671 C C . THR A 1 82 ? 15.922 -16.484 -21.469 1 93.12 82 THR A C 1
ATOM 673 O O . THR A 1 82 ? 14.82 -15.938 -21.531 1 93.12 82 THR A O 1
ATOM 676 N N . VAL A 1 83 ? 16.766 -16.594 -22.484 1 89.56 83 VAL A N 1
ATOM 677 C CA . VAL A 1 83 ? 16.375 -16.125 -23.812 1 89.56 83 VAL A CA 1
ATOM 678 C C . VAL A 1 83 ? 15.508 -17.172 -24.5 1 89.56 83 VAL A C 1
ATOM 680 O O . VAL A 1 83 ? 15.781 -18.375 -24.406 1 89.56 83 VAL A O 1
ATOM 683 N N . ASN A 1 84 ? 14.43 -16.656 -25.047 1 83.94 84 ASN A N 1
ATOM 684 C CA . ASN A 1 84 ? 13.602 -17.547 -25.859 1 83.94 84 ASN A CA 1
ATOM 685 C C . ASN A 1 84 ? 14.336 -17.984 -27.125 1 83.94 84 ASN A C 1
ATOM 687 O O . ASN A 1 84 ? 14.711 -17.156 -27.953 1 83.94 84 ASN A O 1
ATOM 691 N N . GLU A 1 85 ? 14.516 -19.25 -27.266 1 83.38 85 GLU A N 1
ATOM 692 C CA . GLU A 1 85 ? 15.25 -19.812 -28.406 1 83.38 8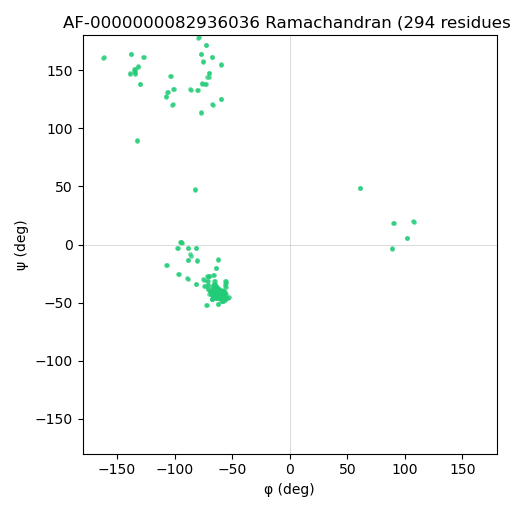5 GLU A CA 1
ATOM 693 C C . GLU A 1 85 ? 14.531 -19.547 -29.719 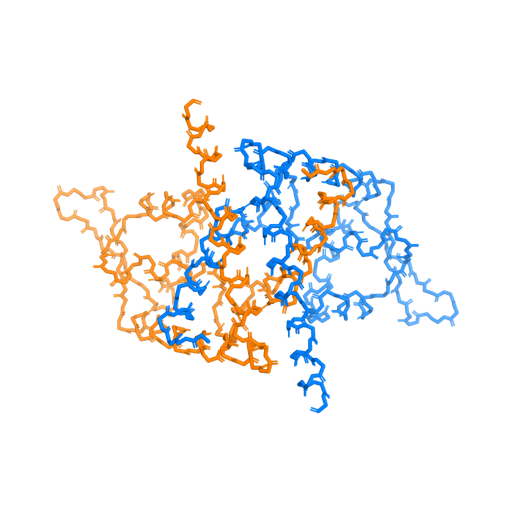1 83.38 85 GLU A C 1
ATOM 695 O O . GLU A 1 85 ? 15.172 -19.375 -30.766 1 83.38 85 GLU A O 1
ATOM 700 N N . GLU A 1 86 ? 13.258 -19.484 -29.656 1 85.88 86 GLU A N 1
ATOM 701 C CA . GLU A 1 86 ? 12.453 -19.281 -30.859 1 85.88 86 GLU A CA 1
ATOM 702 C C . GLU A 1 86 ? 12.391 -17.797 -31.25 1 85.88 86 GLU A C 1
ATOM 704 O O . GLU A 1 86 ? 12.203 -17.469 -32.406 1 85.88 86 GLU A O 1
ATOM 709 N N . ASN A 1 87 ? 12.398 -17.078 -30.297 1 80.56 87 ASN A N 1
ATOM 710 C CA . ASN A 1 87 ? 12.398 -15.633 -30.469 1 80.56 87 ASN A CA 1
ATOM 711 C C . ASN A 1 87 ? 13.453 -14.961 -29.594 1 80.56 87 ASN A C 1
ATOM 713 O O . ASN A 1 87 ? 13.164 -14.594 -28.453 1 80.56 87 ASN A O 1
ATOM 717 N N . ARG A 1 88 ? 14.586 -14.828 -30.094 1 79.44 88 ARG A N 1
ATOM 718 C CA . ARG A 1 88 ? 15.758 -14.422 -29.312 1 79.44 88 ARG A CA 1
ATOM 719 C C . ARG A 1 88 ? 15.57 -13.031 -28.719 1 79.44 88 ARG A C 1
ATOM 721 O O . ARG A 1 88 ? 16.297 -12.641 -27.812 1 79.44 88 ARG A O 1
ATOM 728 N N . ARG A 1 89 ? 14.562 -12.398 -29.219 1 80 89 ARG A N 1
ATOM 729 C CA . ARG A 1 89 ? 14.328 -11.062 -28.703 1 80 89 ARG A CA 1
ATOM 730 C C . ARG A 1 89 ? 13.469 -11.109 -27.438 1 80 89 ARG A C 1
ATOM 732 O O . ARG A 1 89 ? 13.383 -10.125 -26.703 1 80 89 ARG A O 1
ATOM 739 N N . GLU A 1 90 ? 13 -12.227 -27.188 1 88.12 90 GLU A N 1
ATOM 740 C CA . GLU A 1 90 ? 12.141 -12.375 -26.031 1 88.12 90 GLU A CA 1
ATOM 741 C C . GLU A 1 90 ? 12.891 -13.008 -24.859 1 88.12 90 GLU A C 1
ATOM 743 O O . GLU A 1 90 ? 13.492 -14.07 -25 1 88.12 90 GLU A O 1
ATOM 748 N N . VAL A 1 91 ? 12.961 -12.32 -23.797 1 94.06 91 VAL A N 1
ATOM 749 C CA . VAL A 1 91 ? 13.633 -12.805 -22.594 1 94.06 91 VAL A CA 1
ATOM 750 C C . VAL A 1 91 ? 12.594 -13.156 -21.531 1 94.06 91 VAL A C 1
ATOM 752 O O . VAL A 1 91 ? 11.711 -12.352 -21.234 1 94.06 91 VAL A O 1
ATOM 755 N N . PHE A 1 92 ? 12.703 -14.367 -21.016 1 97 92 PHE A N 1
ATOM 756 C CA . PHE A 1 92 ? 11.758 -14.836 -20.016 1 97 92 PHE A CA 1
ATOM 757 C C . PHE A 1 92 ? 12.398 -14.812 -18.625 1 97 92 PHE A C 1
ATOM 759 O O . PHE A 1 92 ? 13.586 -15.125 -18.484 1 97 92 PHE A O 1
ATOM 766 N N . VAL A 1 93 ? 11.586 -14.508 -17.672 1 98.31 93 VAL A N 1
ATOM 767 C CA . VAL A 1 93 ? 11.977 -14.539 -16.266 1 98.31 93 VAL A CA 1
ATOM 768 C C . VAL A 1 93 ? 11.352 -15.75 -15.578 1 98.31 93 VAL A C 1
ATOM 770 O O . VAL A 1 93 ? 10.148 -16 -15.719 1 98.31 93 VAL A O 1
ATOM 773 N N . THR A 1 94 ? 12.133 -16.5 -14.867 1 98.12 94 THR A N 1
ATOM 774 C CA . THR A 1 94 ? 11.664 -17.688 -14.172 1 98.12 94 THR A CA 1
ATOM 775 C C . THR A 1 94 ? 12.156 -17.703 -12.734 1 98.12 94 THR A C 1
ATOM 777 O O . THR A 1 94 ? 13.211 -17.141 -12.422 1 98.12 94 THR A O 1
ATOM 780 N N . LEU A 1 95 ? 11.352 -18.391 -11.922 1 98.5 95 LEU A N 1
ATOM 781 C CA . LEU A 1 95 ? 11.766 -18.562 -10.531 1 98.5 95 LEU A CA 1
ATOM 782 C C . LEU A 1 95 ? 12.898 -19.578 -10.422 1 98.5 95 LEU A C 1
ATOM 784 O O . LEU A 1 95 ? 12.891 -20.609 -11.102 1 98.5 95 LEU A O 1
ATOM 788 N N . THR A 1 96 ? 13.867 -19.25 -9.586 1 98.5 96 THR A N 1
ATOM 789 C CA . THR A 1 96 ? 14.789 -20.266 -9.117 1 98.5 96 THR A CA 1
ATOM 790 C C . THR A 1 96 ? 14.164 -21.094 -8 1 98.5 96 THR A C 1
ATOM 792 O O . THR A 1 96 ? 13.016 -20.859 -7.605 1 98.5 96 THR A O 1
ATOM 795 N N . THR A 1 97 ? 14.938 -22.125 -7.512 1 98.38 97 THR A N 1
ATOM 796 C CA . THR A 1 97 ? 14.484 -22.875 -6.352 1 98.38 97 THR A CA 1
ATOM 797 C C . THR A 1 97 ? 14.32 -21.969 -5.137 1 98.38 97 THR A C 1
ATOM 799 O O . THR A 1 97 ? 13.328 -22.062 -4.414 1 98.38 97 THR A O 1
ATOM 802 N N . LYS 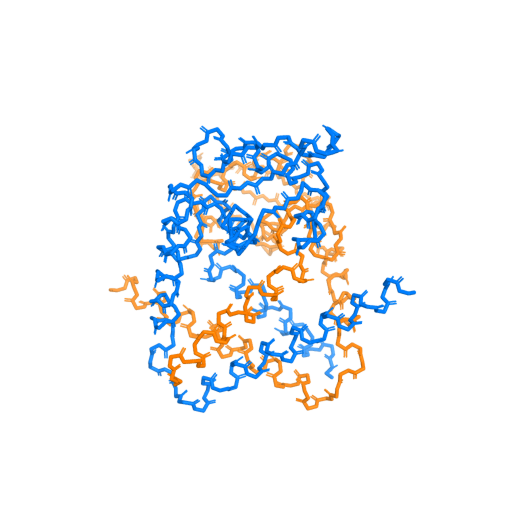A 1 98 ? 15.25 -21.078 -4.965 1 98.38 98 LYS A N 1
ATOM 803 C CA . LYS A 1 98 ? 15.18 -20.094 -3.885 1 98.38 98 LYS A CA 1
ATOM 804 C C . LYS A 1 98 ? 13.945 -19.219 -4.016 1 98.38 98 LYS A C 1
ATOM 806 O O . LYS A 1 98 ? 13.258 -18.953 -3.023 1 98.38 98 LYS A O 1
ATOM 811 N N . GLY A 1 99 ? 13.68 -18.797 -5.234 1 98.38 99 GLY A N 1
ATOM 812 C CA . GLY A 1 99 ? 12.5 -17.984 -5.504 1 98.38 99 GLY A CA 1
ATOM 813 C C . GLY A 1 99 ? 11.203 -18.703 -5.176 1 98.38 99 GLY A C 1
ATOM 814 O O . GLY A 1 99 ? 10.328 -18.125 -4.527 1 98.38 99 GLY A O 1
ATOM 815 N N . ARG A 1 100 ? 11.102 -19.938 -5.555 1 98.12 100 ARG A N 1
ATOM 816 C CA . ARG A 1 100 ? 9.906 -20.734 -5.316 1 98.12 100 ARG A CA 1
ATOM 817 C C . ARG A 1 100 ? 9.688 -20.969 -3.822 1 98.12 100 ARG A C 1
ATOM 819 O O . ARG A 1 100 ? 8.562 -20.844 -3.33 1 98.12 100 ARG A O 1
ATOM 826 N N . ASN A 1 101 ? 10.742 -21.297 -3.189 1 98.06 101 ASN A N 1
ATOM 827 C CA . ASN A 1 101 ? 10.664 -21.5 -1.746 1 98.06 101 ASN A CA 1
ATOM 828 C C . ASN A 1 101 ? 10.234 -20.219 -1.025 1 98.06 101 ASN A C 1
ATOM 830 O O . ASN A 1 101 ? 9.469 -20.281 -0.062 1 98.06 101 ASN A O 1
ATOM 834 N N . SER A 1 102 ? 10.719 -19.094 -1.475 1 97.75 102 SER A N 1
ATOM 835 C CA . SER A 1 102 ? 10.398 -17.812 -0.855 1 97.75 102 SER A CA 1
ATOM 836 C C . SER A 1 102 ? 8.922 -17.469 -1.03 1 97.75 102 SER A C 1
ATOM 838 O O . SER A 1 102 ? 8.273 -17 -0.097 1 97.75 102 SER A O 1
ATOM 840 N N . VAL A 1 103 ? 8.414 -17.75 -2.191 1 97.31 103 VAL A N 1
ATOM 841 C CA . VAL A 1 103 ? 7 -17.484 -2.453 1 97.31 103 VAL A CA 1
ATOM 842 C C . VAL A 1 103 ? 6.137 -18.328 -1.508 1 97.31 103 VAL A C 1
ATOM 844 O O . VAL A 1 103 ? 5.164 -17.828 -0.942 1 97.31 103 VAL A O 1
ATOM 847 N N . GLN A 1 104 ? 6.488 -19.531 -1.345 1 97.06 104 GLN A N 1
ATOM 848 C CA . GLN A 1 104 ? 5.742 -20.422 -0.455 1 97.06 104 GLN A CA 1
ATOM 849 C C . GLN A 1 104 ? 5.82 -19.938 0.991 1 97.06 104 GLN A C 1
ATOM 851 O O . GLN A 1 104 ? 4.816 -19.938 1.705 1 97.06 104 GLN A O 1
ATOM 856 N N . LYS A 1 105 ? 6.977 -19.547 1.383 1 97.5 105 LYS A N 1
ATOM 857 C CA . LYS A 1 105 ? 7.172 -19.047 2.738 1 97.5 105 LYS A CA 1
ATOM 858 C C . LYS A 1 105 ? 6.344 -17.797 2.982 1 97.5 105 LYS A C 1
ATOM 860 O O . LYS A 1 105 ? 5.715 -17.641 4.035 1 97.5 105 LYS A O 1
ATOM 865 N N . VAL A 1 106 ? 6.328 -16.906 2.074 1 96.88 106 VAL A N 1
ATOM 866 C CA . VAL A 1 106 ? 5.566 -15.656 2.193 1 96.88 106 VAL A CA 1
ATOM 867 C C . VAL A 1 106 ? 4.078 -15.969 2.309 1 96.88 106 VAL A C 1
ATOM 869 O O . VAL A 1 106 ? 3.365 -15.344 3.098 1 96.88 106 VAL A O 1
ATOM 872 N N . ARG A 1 107 ? 3.643 -16.891 1.476 1 95.44 107 ARG A N 1
ATOM 873 C CA . ARG A 1 107 ? 2.236 -17.281 1.508 1 95.44 107 ARG A CA 1
ATOM 874 C C . ARG A 1 107 ? 1.839 -17.781 2.891 1 95.44 107 ARG A C 1
ATOM 876 O O . ARG A 1 107 ? 0.812 -17.375 3.436 1 95.44 107 ARG A O 1
ATOM 883 N N . GLU A 1 108 ? 2.639 -18.594 3.455 1 95.81 108 GLU A N 1
ATOM 884 C CA . GLU A 1 108 ? 2.359 -19.156 4.773 1 95.81 108 GLU A CA 1
ATOM 885 C C . GLU A 1 108 ? 2.42 -18.078 5.855 1 95.81 108 GLU A C 1
ATOM 887 O O . GLU A 1 108 ? 1.535 -18 6.711 1 95.81 108 GLU A O 1
ATOM 892 N N . GLN A 1 109 ? 3.443 -17.281 5.816 1 96.5 109 GLN A N 1
ATOM 893 C CA . GLN A 1 109 ? 3.594 -16.203 6.785 1 96.5 109 GLN A CA 1
ATOM 894 C C . GLN A 1 109 ? 2.443 -15.203 6.684 1 96.5 109 GLN A C 1
ATOM 896 O O . GLN A 1 109 ? 1.985 -14.672 7.695 1 96.5 109 GLN A O 1
ATOM 901 N N . SER A 1 110 ? 2.031 -14.961 5.488 1 96.38 110 SER A N 1
ATOM 902 C CA . SER A 1 110 ? 0.937 -14.023 5.25 1 96.38 110 SER A CA 1
ATOM 903 C C . SER A 1 110 ? -0.369 -14.539 5.848 1 96.38 110 SER A C 1
ATOM 905 O O . SER A 1 110 ? -1.121 -13.773 6.461 1 96.38 110 SER A O 1
ATOM 907 N N . LEU A 1 111 ? -0.66 -15.805 5.648 1 95.06 111 LEU A N 1
ATOM 908 C CA . LEU A 1 111 ? -1.882 -16.375 6.199 1 95.06 111 LEU A CA 1
ATOM 909 C C . LEU A 1 111 ? -1.885 -16.312 7.723 1 95.06 111 LEU A C 1
ATOM 911 O O . LEU A 1 111 ? -2.912 -15.992 8.328 1 95.06 111 LEU A O 1
ATOM 915 N N . LEU A 1 112 ? -0.73 -16.547 8.289 1 94.44 112 LEU A N 1
ATOM 916 C CA . LEU A 1 112 ? -0.602 -16.438 9.742 1 94.44 112 LEU A CA 1
ATOM 917 C C . LEU A 1 112 ? -0.802 -14.984 10.188 1 94.44 112 LEU A C 1
ATOM 919 O O . LEU A 1 112 ? -1.399 -14.734 11.242 1 94.44 112 LEU A O 1
ATOM 923 N N . TYR A 1 113 ? -0.284 -14.102 9.477 1 95.25 113 TYR A N 1
ATOM 924 C CA . TYR A 1 113 ? -0.446 -12.68 9.766 1 95.25 113 TYR A CA 1
ATOM 925 C C . TYR A 1 113 ? -1.918 -12.289 9.758 1 95.25 113 TYR A C 1
ATOM 927 O O . TYR A 1 113 ? -2.396 -11.641 10.688 1 95.25 113 TYR A O 1
ATOM 935 N N . TYR A 1 114 ? -2.672 -12.688 8.695 1 96.31 114 TYR A N 1
ATOM 936 C CA . TYR A 1 114 ? -4.098 -12.406 8.609 1 96.31 114 TYR A CA 1
ATOM 937 C C . TYR A 1 114 ? -4.852 -13.031 9.773 1 96.31 114 TYR A C 1
ATOM 939 O O . TYR A 1 114 ? -5.766 -12.422 10.336 1 96.31 114 TYR A O 1
ATOM 947 N N . GLU A 1 115 ? -4.461 -14.242 10.086 1 94.38 115 GLU A N 1
ATOM 948 C CA . GLU A 1 115 ? -5.078 -14.906 11.234 1 94.38 115 GLU A CA 1
ATOM 949 C C . GLU A 1 115 ? -4.906 -14.086 12.508 1 94.38 115 GLU A C 1
ATOM 951 O O . GLU A 1 115 ? -5.844 -13.945 13.297 1 94.38 115 GLU A O 1
ATOM 956 N N . SER A 1 116 ? -3.713 -13.547 12.695 1 94.44 116 SER A N 1
ATOM 957 C CA . SER A 1 116 ? -3.432 -12.758 13.891 1 94.44 116 SER A CA 1
ATOM 958 C C . SER A 1 116 ? -4.254 -11.477 13.914 1 94.44 116 SER A C 1
ATOM 960 O O . SER A 1 116 ? -4.633 -10.992 14.977 1 94.44 116 SER A O 1
ATOM 962 N N . ILE A 1 117 ? -4.527 -10.867 12.789 1 95.62 117 ILE A N 1
ATOM 963 C CA . ILE A 1 117 ? -5.312 -9.648 12.664 1 95.62 117 ILE A CA 1
ATOM 964 C C . ILE A 1 117 ? -6.77 -9.93 13.008 1 95.62 117 ILE A C 1
ATOM 966 O O . ILE A 1 117 ? -7.418 -9.141 13.695 1 95.62 117 ILE A O 1
ATOM 970 N N . LEU A 1 118 ? -7.277 -11 12.547 1 94.94 118 LEU A N 1
ATOM 971 C CA . LEU A 1 118 ? -8.711 -11.281 12.609 1 94.94 118 LEU A CA 1
ATOM 972 C C . LEU A 1 118 ? -9.07 -11.984 13.914 1 94.94 118 LEU A C 1
ATOM 974 O O . LEU A 1 118 ? -10.25 -12.227 14.188 1 94.94 118 LEU A O 1
ATOM 978 N N . LYS A 1 119 ? -8 -12.234 14.664 1 90.88 119 LYS A N 1
ATOM 979 C CA . LYS A 1 119 ? -8.227 -12.898 15.945 1 90.88 119 LYS A CA 1
ATOM 980 C C . LYS A 1 119 ? -9.148 -12.07 16.828 1 90.88 119 LYS A C 1
ATOM 982 O O . LYS A 1 119 ? -8.938 -10.867 17 1 90.88 119 LYS A O 1
ATOM 987 N N . GLY A 1 120 ? -10.242 -12.547 17.344 1 89.25 120 GLY A N 1
ATOM 988 C CA . GLY A 1 120 ? -11.141 -11.875 18.266 1 89.25 120 GLY A CA 1
ATOM 989 C C . GLY A 1 120 ? -12.227 -11.078 17.562 1 89.25 120 GLY A C 1
ATOM 990 O O . GLY A 1 120 ? -13.023 -10.391 18.203 1 89.25 120 GLY A O 1
ATOM 991 N N . ILE A 1 121 ? -12.172 -11.039 16.25 1 94.5 121 ILE A N 1
ATOM 992 C CA . ILE A 1 121 ? -13.211 -10.375 15.469 1 94.5 121 ILE A CA 1
ATOM 993 C C . ILE A 1 121 ? -14.352 -11.352 15.203 1 94.5 121 ILE A C 1
ATOM 995 O O . ILE A 1 121 ? -14.117 -12.516 14.859 1 94.5 121 ILE A O 1
ATOM 999 N N . SER A 1 122 ? -15.594 -10.961 15.383 1 95.75 122 SER A N 1
ATOM 1000 C CA . SER A 1 122 ? -16.75 -11.828 15.172 1 95.75 122 SER A CA 1
ATOM 1001 C C . SER A 1 122 ? -16.812 -12.328 13.734 1 95.75 122 SER A C 1
ATOM 1003 O O . SER A 1 122 ? -16.297 -11.672 12.82 1 95.75 122 SER A O 1
ATOM 1005 N N . GLU A 1 123 ? -17.422 -13.445 13.508 1 94.5 123 GLU A N 1
ATOM 1006 C CA . GLU A 1 123 ? -17.594 -14 12.172 1 94.5 123 GLU A CA 1
ATOM 1007 C C . GLU A 1 123 ? -18.344 -13.023 11.266 1 94.5 123 GLU A C 1
ATOM 1009 O O . GLU A 1 123 ? -18.016 -12.883 10.086 1 94.5 123 GLU A O 1
ATOM 1014 N N . GLU A 1 124 ? -19.297 -12.398 11.812 1 96.38 124 GLU A N 1
ATOM 1015 C CA . GLU A 1 124 ? -20.078 -11.422 11.055 1 96.38 124 GLU A CA 1
ATOM 1016 C C . GLU A 1 124 ? -19.203 -10.258 10.602 1 96.38 124 GLU A C 1
ATOM 1018 O O . GLU A 1 124 ? -19.266 -9.852 9.438 1 96.38 124 GLU A O 1
ATOM 1023 N N . ASP A 1 125 ? -18.406 -9.742 11.5 1 97.19 125 ASP A N 1
ATOM 1024 C CA . ASP A 1 125 ? -17.516 -8.633 11.172 1 97.19 125 ASP A CA 1
ATOM 1025 C C . ASP A 1 125 ? -16.453 -9.047 10.156 1 97.19 125 ASP A C 1
ATOM 1027 O O . ASP A 1 125 ? -16.109 -8.273 9.266 1 97.19 125 ASP A O 1
ATOM 1031 N N . GLN A 1 126 ? -15.977 -10.281 10.297 1 97.31 126 GLN A N 1
ATOM 1032 C CA . GLN A 1 126 ? -15.016 -10.797 9.336 1 97.31 126 GLN A CA 1
ATOM 1033 C C . GLN A 1 126 ? -15.617 -10.859 7.93 1 97.31 126 GLN A C 1
ATOM 1035 O O . GLN A 1 126 ? -14.945 -10.523 6.949 1 97.31 126 GLN A O 1
ATOM 1040 N N . HIS A 1 127 ? -16.844 -11.273 7.852 1 97 127 HIS A N 1
ATOM 1041 C CA . HIS A 1 127 ? -17.516 -11.344 6.562 1 97 127 HIS A CA 1
ATOM 1042 C C . HIS A 1 127 ? -17.734 -9.953 5.977 1 97 127 HIS A C 1
ATOM 1044 O O . HIS A 1 127 ? -17.688 -9.773 4.758 1 97 127 HIS A O 1
ATOM 1050 N N . GLN A 1 128 ? -18.031 -8.977 6.773 1 97.75 128 GLN A N 1
ATOM 1051 C CA . GLN A 1 128 ? -18.172 -7.602 6.32 1 97.75 128 GLN A CA 1
ATOM 1052 C C . GLN A 1 128 ? -16.859 -7.062 5.762 1 97.75 128 GLN A C 1
ATOM 1054 O O . GLN A 1 128 ? -16.859 -6.336 4.766 1 97.75 128 GLN A O 1
ATOM 1059 N N . ILE A 1 129 ? -15.773 -7.426 6.426 1 98.38 129 ILE A N 1
ATOM 1060 C CA . ILE A 1 129 ? -14.453 -7.031 5.945 1 98.38 129 ILE A CA 1
ATOM 1061 C C . ILE A 1 129 ? -14.203 -7.637 4.566 1 98.38 129 ILE A C 1
ATOM 1063 O O . ILE A 1 129 ? -13.836 -6.926 3.627 1 98.38 129 ILE A O 1
ATOM 1067 N N . LEU A 1 130 ? -14.422 -8.93 4.477 1 98.12 130 LEU A N 1
ATOM 1068 C CA . LEU A 1 130 ? -14.234 -9.641 3.219 1 98.12 130 LEU A CA 1
ATOM 1069 C C . LEU A 1 130 ? -15.086 -9.031 2.111 1 98.12 130 LEU A C 1
ATOM 1071 O O . LEU A 1 130 ? -14.586 -8.758 1.017 1 98.12 130 LEU A O 1
ATOM 1075 N N . THR A 1 131 ? -16.328 -8.75 2.404 1 98.12 131 THR A N 1
ATOM 1076 C CA . THR A 1 131 ? -17.25 -8.188 1.432 1 98.12 131 THR A CA 1
ATOM 1077 C C . THR A 1 131 ? -16.812 -6.785 1.011 1 98.12 131 THR A C 1
ATOM 1079 O O . THR A 1 131 ? -16.875 -6.434 -0.169 1 98.12 131 THR A O 1
ATOM 1082 N N . GLY A 1 132 ? -16.375 -5.988 1.947 1 98.38 132 GLY A N 1
ATOM 1083 C CA . GLY A 1 132 ? -15.906 -4.648 1.639 1 98.38 132 GLY A CA 1
ATOM 1084 C C . GLY A 1 132 ? -14.75 -4.637 0.657 1 98.38 132 GLY A C 1
ATOM 1085 O O . GLY A 1 132 ? -14.766 -3.879 -0.314 1 98.38 132 GLY A O 1
ATOM 1086 N N . PHE A 1 133 ? -13.773 -5.5 0.876 1 98.5 133 PHE A N 1
ATOM 1087 C CA . PHE A 1 133 ? -12.617 -5.57 -0.009 1 98.5 133 PHE A CA 1
ATOM 1088 C C . PHE A 1 133 ? -13.016 -6.125 -1.373 1 98.5 133 PHE A C 1
ATOM 1090 O O . PHE A 1 133 ? -12.523 -5.656 -2.404 1 98.5 133 PHE A O 1
ATOM 1097 N N . LYS A 1 134 ? -13.883 -7.113 -1.366 1 98.38 134 LYS A N 1
ATOM 1098 C CA . LYS A 1 134 ? -14.383 -7.66 -2.627 1 98.38 134 LYS A CA 1
ATOM 1099 C C . LYS A 1 134 ? -15.047 -6.578 -3.473 1 98.38 134 LYS A C 1
ATOM 1101 O O . LYS A 1 134 ? -14.734 -6.434 -4.656 1 98.38 134 LYS A O 1
ATOM 1106 N N . LEU A 1 135 ? -15.906 -5.816 -2.912 1 98.25 135 LEU A N 1
ATOM 1107 C CA . LEU A 1 135 ? -16.656 -4.773 -3.611 1 98.25 135 LEU A CA 1
ATOM 1108 C C . LEU A 1 135 ? -15.711 -3.67 -4.094 1 98.25 135 LEU A C 1
ATOM 1110 O O . LEU A 1 135 ? -15.852 -3.186 -5.223 1 98.25 135 LEU A O 1
ATOM 1114 N N . PHE A 1 136 ? -14.766 -3.275 -3.271 1 98.19 136 PHE A N 1
ATOM 1115 C CA . PHE A 1 136 ? -13.852 -2.199 -3.641 1 98.19 136 PHE A CA 1
ATOM 1116 C C . PHE A 1 136 ? -12.945 -2.629 -4.789 1 98.19 136 PHE A C 1
ATOM 1118 O O . PHE A 1 136 ? -12.703 -1.857 -5.719 1 98.19 136 PHE A O 1
ATOM 1125 N N . THR A 1 137 ? -12.438 -3.859 -4.688 1 97.94 137 THR A N 1
ATOM 1126 C CA . THR A 1 137 ? -11.602 -4.398 -5.754 1 97.94 137 THR A CA 1
ATOM 1127 C C . THR A 1 137 ? -12.375 -4.457 -7.066 1 97.94 137 THR A C 1
ATOM 1129 O O . THR A 1 137 ? -11.836 -4.129 -8.125 1 97.94 137 THR A O 1
ATOM 1132 N N . SER A 1 138 ? -13.602 -4.852 -7.008 1 97.31 138 SER A N 1
ATOM 1133 C CA . SER A 1 138 ? -14.445 -4.879 -8.195 1 97.31 138 SER A CA 1
ATOM 1134 C C . SER A 1 138 ? -14.633 -3.48 -8.773 1 97.31 138 SER A C 1
ATOM 1136 O O . SER A 1 138 ? -14.609 -3.299 -9.992 1 97.31 138 SER A O 1
ATOM 1138 N N . ALA A 1 139 ? -14.859 -2.541 -7.945 1 97 139 ALA A N 1
ATOM 1139 C CA . ALA A 1 139 ? -15 -1.152 -8.375 1 97 139 ALA A CA 1
ATOM 1140 C C . ALA A 1 139 ? -13.742 -0.663 -9.078 1 97 139 ALA A C 1
ATOM 1142 O O . ALA A 1 139 ? -13.82 0.021 -10.102 1 97 139 ALA A O 1
ATOM 1143 N N . LEU A 1 140 ? -12.578 -0.99 -8.516 1 97.38 140 LEU A N 1
ATOM 1144 C CA . LEU A 1 140 ? -11.297 -0.594 -9.094 1 97.38 140 LEU A CA 1
ATOM 1145 C C . LEU A 1 140 ? -11.102 -1.228 -10.469 1 97.38 140 LEU A C 1
ATOM 1147 O O . LEU A 1 140 ? -10.633 -0.571 -11.398 1 97.38 140 LEU A O 1
ATOM 1151 N N . GLU A 1 141 ? -11.445 -2.463 -10.594 1 95.75 141 GLU A N 1
ATOM 1152 C CA . GLU A 1 141 ? -11.336 -3.166 -11.867 1 95.75 141 GLU A CA 1
ATOM 1153 C C . GLU A 1 141 ? -12.219 -2.521 -12.938 1 95.75 141 GLU A C 1
ATOM 1155 O O . GLU A 1 141 ? -11.805 -2.365 -14.086 1 95.75 141 GLU A O 1
ATOM 1160 N N . ASN A 1 142 ? -13.414 -2.186 -12.555 1 93.75 142 ASN A N 1
ATOM 1161 C CA . ASN A 1 142 ? -14.352 -1.565 -13.484 1 93.75 142 ASN A CA 1
ATOM 1162 C C . ASN A 1 142 ? -13.867 -0.194 -13.938 1 93.75 142 ASN A C 1
ATOM 1164 O O . ASN A 1 142 ? -14.039 0.175 -15.102 1 93.75 142 ASN A O 1
ATOM 1168 N N . ARG A 1 143 ? -13.344 0.539 -13.016 1 92.25 143 ARG A N 1
ATOM 1169 C CA . ARG A 1 143 ? -12.805 1.852 -13.359 1 92.25 143 ARG A CA 1
ATOM 1170 C C . ARG A 1 143 ? -11.68 1.731 -14.383 1 92.25 143 ARG A C 1
ATOM 1172 O O . ARG A 1 143 ? -11.578 2.551 -15.297 1 92.25 143 ARG A O 1
ATOM 1179 N N . ARG A 1 144 ? -10.789 0.832 -14.211 1 89.25 144 ARG A N 1
ATOM 1180 C CA . ARG A 1 144 ? -9.664 0.609 -15.117 1 89.25 144 ARG A CA 1
ATOM 1181 C C . ARG A 1 144 ? -10.156 0.233 -16.516 1 89.25 144 ARG A C 1
ATOM 1183 O O . ARG A 1 144 ? -9.594 0.673 -17.516 1 89.25 144 ARG A O 1
ATOM 1190 N N . LYS A 1 145 ? -11.164 -0.573 -16.516 1 86.69 145 LYS A N 1
ATOM 1191 C CA . LYS A 1 145 ? -11.734 -0.994 -17.797 1 86.69 145 LYS A CA 1
ATOM 1192 C C . LYS A 1 145 ? -12.367 0.184 -18.531 1 86.69 145 LYS A C 1
ATOM 1194 O O . LYS A 1 145 ? -12.32 0.253 -19.766 1 86.69 145 LYS A O 1
ATOM 1199 N N . SER A 1 146 ? -12.914 1.053 -17.797 1 80.5 146 SER A N 1
ATOM 1200 C CA . SER A 1 146 ? -13.57 2.215 -18.391 1 80.5 146 SER A CA 1
ATOM 1201 C C . SER A 1 146 ? -12.547 3.221 -18.906 1 80.5 146 SER A C 1
ATOM 1203 O O . SER A 1 146 ? -12.812 3.957 -19.859 1 80.5 146 SER A O 1
ATOM 1205 N N . ASN A 1 147 ? -11.422 3.359 -18.203 1 70 147 ASN A N 1
ATOM 1206 C CA . ASN A 1 147 ? -10.383 4.281 -18.656 1 70 147 ASN A CA 1
ATOM 1207 C C . ASN A 1 147 ? -9.602 3.719 -19.828 1 70 147 ASN A C 1
ATOM 1209 O O . ASN A 1 147 ? -8.906 4.457 -20.531 1 70 147 ASN A O 1
ATOM 1213 N N . GLU A 1 148 ? -9.438 2.361 -19.969 1 52.78 148 GLU A N 1
ATOM 1214 C CA . GLU A 1 148 ? -8.805 1.765 -21.141 1 52.78 148 GLU A CA 1
ATOM 1215 C C . GLU A 1 148 ? -9.641 1.989 -22.391 1 52.78 148 GLU A C 1
ATOM 1217 O O . GLU A 1 148 ? -9.117 1.959 -23.516 1 52.78 148 GLU A O 1
ATOM 1222 N N . PHE A 1 149 ? -11 2.154 -22.219 1 38.88 149 PHE A N 1
ATOM 1223 C CA . PHE A 1 149 ? -11.758 2.469 -23.422 1 38.88 149 PHE A CA 1
ATOM 1224 C C . PHE A 1 149 ? -12.008 3.967 -23.516 1 38.88 149 PHE A C 1
ATOM 1226 O O . PHE A 1 149 ? -12.109 4.656 -22.5 1 38.88 149 PHE A O 1
ATOM 1233 N N . MET B 1 1 ? -14.078 -17 10.086 1 74.75 1 MET B N 1
ATOM 1234 C CA . MET B 1 1 ? -13.766 -17.219 8.68 1 74.75 1 MET B CA 1
ATOM 1235 C C . MET B 1 1 ? -12.906 -18.469 8.492 1 74.75 1 MET B C 1
ATOM 1237 O O . MET B 1 1 ? -11.961 -18.688 9.25 1 74.75 1 MET B O 1
ATOM 1241 N N . ASN B 1 2 ? -13.32 -19.344 7.652 1 87.06 2 ASN B N 1
ATOM 1242 C CA . ASN B 1 2 ? -12.539 -20.547 7.379 1 87.06 2 ASN B CA 1
ATOM 1243 C C . ASN B 1 2 ? -11.289 -20.234 6.555 1 87.06 2 ASN B C 1
ATOM 1245 O O . ASN B 1 2 ? -11.055 -19.078 6.199 1 87.06 2 ASN B O 1
ATOM 1249 N N . ARG B 1 3 ? -10.461 -21.141 6.387 1 88.56 3 ARG B N 1
ATOM 1250 C CA . ARG B 1 3 ? -9.18 -20.984 5.699 1 88.56 3 ARG B CA 1
ATOM 1251 C C . ARG B 1 3 ? -9.383 -20.453 4.285 1 88.56 3 ARG B C 1
ATOM 1253 O O . ARG B 1 3 ? -8.586 -19.641 3.803 1 88.56 3 ARG B O 1
ATOM 1260 N N . GLU B 1 4 ? -10.43 -20.891 3.695 1 92.62 4 GLU B N 1
ATOM 1261 C CA . GLU B 1 4 ? -10.719 -20.438 2.336 1 92.62 4 GLU B CA 1
ATOM 1262 C C . GLU B 1 4 ? -11.086 -18.953 2.305 1 92.62 4 GLU B C 1
ATOM 1264 O O . GLU B 1 4 ? -10.664 -18.234 1.407 1 92.62 4 GLU B O 1
ATOM 1269 N N . ASP B 1 5 ? -11.875 -18.484 3.299 1 93.69 5 ASP B N 1
ATOM 1270 C CA . ASP B 1 5 ? -12.242 -17.078 3.398 1 93.69 5 ASP B CA 1
ATOM 1271 C C . ASP B 1 5 ? -11.016 -16.203 3.633 1 93.69 5 ASP B C 1
ATOM 1273 O O . ASP B 1 5 ? -10.93 -15.094 3.105 1 93.69 5 ASP B O 1
ATOM 1277 N N . MET B 1 6 ? -10.094 -16.734 4.379 1 93.75 6 MET B N 1
ATOM 1278 C CA . MET B 1 6 ? -8.867 -16 4.652 1 93.75 6 MET B CA 1
ATOM 1279 C C . MET B 1 6 ? -8.016 -15.867 3.393 1 93.75 6 MET B C 1
ATOM 1281 O O . MET B 1 6 ? -7.438 -14.812 3.135 1 93.75 6 MET B O 1
ATOM 1285 N N . LYS B 1 7 ? -7.957 -16.969 2.645 1 94.69 7 LYS B N 1
ATOM 1286 C CA . LYS B 1 7 ? -7.262 -16.938 1.36 1 94.69 7 LYS B CA 1
ATOM 1287 C C . LYS B 1 7 ? -7.895 -15.922 0.416 1 94.69 7 LYS B C 1
ATOM 1289 O O . LYS B 1 7 ? -7.188 -15.18 -0.272 1 94.69 7 LYS B O 1
ATOM 1294 N N . ASN B 1 8 ? -9.195 -15.891 0.429 1 96.5 8 ASN B N 1
ATOM 1295 C CA . ASN B 1 8 ? -9.914 -14.93 -0.398 1 96.5 8 ASN B CA 1
ATOM 1296 C C . ASN B 1 8 ? -9.633 -13.492 0.041 1 96.5 8 ASN B C 1
ATOM 1298 O O . ASN B 1 8 ? -9.422 -12.609 -0.796 1 96.5 8 ASN B O 1
ATOM 1302 N N . LEU B 1 9 ? -9.633 -13.273 1.342 1 97.19 9 LEU B N 1
ATOM 1303 C CA . LEU B 1 9 ? -9.352 -11.938 1.856 1 97.19 9 LEU B CA 1
ATOM 1304 C C . LEU B 1 9 ? -7.945 -11.492 1.479 1 97.19 9 LEU B C 1
ATOM 1306 O O . LEU B 1 9 ? -7.75 -10.367 1.017 1 97.19 9 LEU B O 1
ATOM 1310 N N . ARG B 1 10 ? -7.016 -12.422 1.664 1 96.5 10 ARG B N 1
ATOM 1311 C CA . ARG B 1 10 ? -5.637 -12.133 1.271 1 96.5 10 ARG B CA 1
ATOM 1312 C C . ARG B 1 10 ? -5.559 -11.742 -0.2 1 96.5 10 ARG B C 1
ATOM 1314 O O . ARG B 1 10 ? -4.895 -10.766 -0.552 1 96.5 10 ARG B O 1
ATOM 1321 N N . GLN B 1 11 ? -6.223 -12.453 -1.039 1 96.31 11 GLN B N 1
ATOM 1322 C CA . GLN B 1 11 ? -6.219 -12.188 -2.475 1 96.31 11 GLN B CA 1
ATOM 1323 C C . GLN B 1 11 ? -6.828 -10.82 -2.783 1 96.31 11 GLN B C 1
ATOM 1325 O O . GLN B 1 11 ? -6.293 -10.07 -3.6 1 96.31 11 GLN B O 1
ATOM 1330 N N . TYR B 1 12 ? -7.953 -10.508 -2.162 1 97.62 12 TYR B N 1
ATOM 1331 C CA . TYR B 1 12 ? -8.602 -9.227 -2.41 1 97.62 12 TYR B CA 1
ATOM 1332 C C . TYR B 1 12 ? -7.738 -8.07 -1.922 1 97.62 12 TYR B C 1
ATOM 1334 O O . TYR B 1 12 ? -7.684 -7.016 -2.557 1 97.62 12 TYR B O 1
ATOM 1342 N N . VAL B 1 13 ? -7.047 -8.258 -0.786 1 98 13 VAL B N 1
ATOM 1343 C CA . VAL B 1 13 ? -6.16 -7.215 -0.275 1 98 13 VAL B CA 1
ATOM 1344 C C . VAL B 1 13 ? -5.012 -6.984 -1.255 1 98 13 VAL B C 1
ATOM 1346 O O . VAL B 1 13 ? -4.656 -5.844 -1.55 1 98 13 VAL B O 1
ATOM 1349 N N . GLN B 1 14 ? -4.441 -8.023 -1.766 1 96.75 14 GLN B N 1
ATOM 1350 C CA . GLN B 1 14 ? -3.363 -7.914 -2.742 1 96.75 14 GLN B CA 1
ATOM 1351 C C . GLN B 1 14 ? -3.84 -7.219 -4.012 1 96.75 14 GLN B C 1
ATOM 1353 O O . GLN B 1 14 ? -3.148 -6.352 -4.551 1 96.75 14 GLN B O 1
ATOM 1358 N N . GLU B 1 15 ? -4.965 -7.594 -4.469 1 97.25 15 GLU B N 1
ATOM 1359 C CA . GLU B 1 15 ? -5.523 -6.988 -5.676 1 97.25 15 GLU B CA 1
ATOM 1360 C C . GLU B 1 15 ? -5.844 -5.516 -5.457 1 97.25 15 GLU B C 1
ATOM 1362 O O . GLU B 1 15 ? -5.609 -4.688 -6.34 1 97.25 15 GLU B O 1
ATOM 1367 N N . PHE B 1 16 ? -6.398 -5.23 -4.289 1 97.81 16 PHE B N 1
ATOM 1368 C CA . PHE B 1 16 ? -6.645 -3.838 -3.928 1 97.81 16 PHE B CA 1
ATOM 1369 C C . PHE B 1 16 ? -5.359 -3.025 -3.988 1 97.81 16 PHE B C 1
ATOM 1371 O O . PHE B 1 16 ? -5.324 -1.953 -4.594 1 97.81 16 PHE B O 1
ATOM 1378 N N . TYR B 1 17 ? -4.297 -3.607 -3.377 1 97.06 17 TYR B N 1
ATOM 1379 C CA . TYR B 1 17 ? -2.998 -2.947 -3.318 1 97.06 17 TYR B CA 1
ATOM 1380 C C . TYR B 1 17 ? -2.477 -2.645 -4.719 1 97.06 17 TYR B C 1
ATOM 1382 O O . TYR B 1 17 ? -1.99 -1.543 -4.984 1 97.06 17 TYR B O 1
ATOM 1390 N N . ARG B 1 18 ? -2.607 -3.549 -5.578 1 96.31 18 ARG B N 1
ATOM 1391 C CA . ARG B 1 18 ? -2.146 -3.434 -6.961 1 96.31 18 ARG B CA 1
ATOM 1392 C C . ARG B 1 18 ? -3.029 -2.475 -7.754 1 96.31 18 ARG B C 1
ATOM 1394 O O . ARG B 1 18 ? -2.527 -1.546 -8.391 1 96.31 18 ARG B O 1
ATOM 1401 N N . LEU B 1 19 ? -4.328 -2.645 -7.75 1 96.88 19 LEU B N 1
ATOM 1402 C CA . LEU B 1 19 ? -5.27 -1.903 -8.578 1 96.88 19 LEU B CA 1
ATOM 1403 C C . LEU B 1 19 ? -5.391 -0.458 -8.109 1 96.88 19 LEU B C 1
ATOM 1405 O O . LEU B 1 19 ? -5.613 0.445 -8.922 1 96.88 19 LEU B O 1
ATOM 1409 N N . PHE B 1 20 ? -5.23 -0.25 -6.812 1 96.88 20 PHE B N 1
ATOM 1410 C CA . PHE B 1 20 ? -5.309 1.103 -6.273 1 96.88 20 PHE B CA 1
ATOM 1411 C C . PHE B 1 20 ? -4.098 1.925 -6.699 1 96.88 20 PHE B C 1
ATOM 1413 O O . PHE B 1 20 ? -4.156 3.156 -6.723 1 96.88 20 PHE B O 1
ATOM 1420 N N . GLY B 1 21 ? -2.91 1.168 -6.973 1 95.56 21 GLY B N 1
ATOM 1421 C CA . GLY B 1 21 ? -1.725 1.836 -7.484 1 95.56 21 GLY B CA 1
ATOM 1422 C C . GLY B 1 21 ? -0.614 1.954 -6.457 1 95.56 21 GLY B C 1
ATOM 1423 O O . GLY B 1 21 ? 0.321 2.738 -6.633 1 95.56 21 GLY B O 1
ATOM 1424 N N . PHE B 1 22 ? -0.658 1.13 -5.418 1 95.94 22 PHE B N 1
ATOM 1425 C CA . PHE B 1 22 ? 0.301 1.268 -4.328 1 95.94 22 PHE B CA 1
ATOM 1426 C C . PHE B 1 22 ? 1.631 0.618 -4.691 1 95.94 22 PHE B C 1
ATOM 1428 O O . PHE B 1 22 ? 2.648 0.868 -4.039 1 95.94 22 PHE B O 1
ATOM 1435 N N . LEU B 1 23 ? 1.665 -0.173 -5.723 1 95.31 23 LEU B N 1
ATOM 1436 C CA . LEU B 1 23 ? 2.916 -0.8 -6.137 1 95.31 23 LEU B CA 1
ATOM 1437 C C . LEU B 1 23 ? 3.859 0.228 -6.754 1 95.31 23 LEU B C 1
ATOM 1439 O O . LEU B 1 23 ? 5.078 0.033 -6.754 1 95.31 23 LEU B O 1
ATOM 1443 N N . ASN B 1 24 ? 3.32 1.26 -7.32 1 91.56 24 ASN B N 1
ATOM 1444 C CA . ASN B 1 24 ? 4.145 2.338 -7.852 1 91.56 24 ASN B CA 1
ATOM 1445 C C . ASN B 1 24 ? 4.68 3.238 -6.742 1 91.56 24 ASN B C 1
ATOM 1447 O O . ASN B 1 24 ? 3.918 3.988 -6.125 1 91.56 24 ASN B O 1
ATOM 1451 N N . GLN B 1 25 ? 5.906 3.254 -6.551 1 86.62 25 GLN B N 1
ATOM 1452 C CA . GLN B 1 25 ? 6.496 3.9 -5.383 1 86.62 25 GLN B CA 1
ATOM 1453 C C . GLN B 1 25 ? 6.914 5.332 -5.699 1 86.62 25 GLN B C 1
ATOM 1455 O O . GLN B 1 25 ? 7.375 6.062 -4.82 1 86.62 25 GLN B O 1
ATOM 1460 N N . ASN B 1 26 ? 6.664 5.762 -6.852 1 87.81 26 ASN B N 1
ATOM 1461 C CA . ASN B 1 26 ? 7.148 7.074 -7.262 1 87.81 26 ASN B CA 1
ATOM 1462 C C . ASN B 1 26 ? 6.012 8.094 -7.34 1 87.81 26 ASN B C 1
ATOM 1464 O O . ASN B 1 26 ? 6.258 9.297 -7.457 1 87.81 26 ASN B O 1
ATOM 1468 N N . VAL B 1 27 ? 4.789 7.605 -7.387 1 93.06 27 VAL B N 1
ATOM 1469 C CA . VAL B 1 27 ? 3.615 8.461 -7.512 1 93.06 27 VAL B CA 1
ATOM 1470 C C . VAL B 1 27 ? 2.5 7.945 -6.605 1 93.06 27 VAL B C 1
ATOM 1472 O O . VAL B 1 27 ? 2.41 6.742 -6.344 1 93.06 27 VAL B O 1
ATOM 1475 N N . THR B 1 28 ? 1.721 8.867 -6.109 1 95.38 28 THR B N 1
ATOM 1476 C CA . THR B 1 28 ? 0.548 8.438 -5.355 1 95.38 28 THR B CA 1
ATOM 1477 C C . THR B 1 28 ? -0.539 7.922 -6.293 1 95.38 28 THR B C 1
ATOM 1479 O O . THR B 1 28 ? -0.57 8.281 -7.473 1 95.38 28 THR B O 1
ATOM 1482 N N . PRO B 1 29 ? -1.413 7.121 -5.762 1 94.12 29 PRO B N 1
ATOM 1483 C CA . PRO B 1 29 ? -2.477 6.57 -6.605 1 94.12 29 PRO B CA 1
ATOM 1484 C C . PRO B 1 29 ? -3.297 7.648 -7.305 1 94.12 29 PRO B C 1
ATOM 1486 O O . PRO B 1 29 ? -3.732 7.457 -8.445 1 94.12 29 PRO B O 1
ATOM 1489 N N . CYS B 1 30 ? -3.451 8.766 -6.727 1 94.44 30 CYS B N 1
ATOM 1490 C CA . CYS B 1 30 ? -4.254 9.836 -7.316 1 94.44 30 CYS B CA 1
ATOM 1491 C C . CYS B 1 30 ? -3.453 10.602 -8.359 1 94.44 30 CYS B C 1
ATOM 1493 O O . CYS B 1 30 ? -3.945 11.578 -8.93 1 94.44 30 CYS B O 1
ATOM 1495 N N . GLY B 1 31 ? -2.154 10.266 -8.562 1 94 31 GLY B N 1
ATOM 1496 C CA . GLY B 1 31 ? -1.368 10.828 -9.648 1 94 31 GLY B CA 1
ATOM 1497 C C . GLY B 1 31 ? -0.433 11.938 -9.195 1 94 31 GLY B C 1
ATOM 1498 O O . GLY B 1 31 ? 0.216 12.586 -10.023 1 94 31 GLY B O 1
ATOM 1499 N N . PHE B 1 32 ? -0.361 12.164 -7.957 1 94.75 32 PHE B N 1
ATOM 1500 C CA . PHE B 1 32 ? 0.531 13.203 -7.461 1 94.75 32 PHE B CA 1
ATOM 1501 C C . PHE B 1 32 ? 1.98 12.734 -7.488 1 94.75 32 PHE B C 1
ATOM 1503 O O . PHE B 1 32 ? 2.279 11.609 -7.082 1 94.75 32 PHE B O 1
ATOM 1510 N N . GLN B 1 33 ? 2.898 13.609 -7.902 1 94.88 33 GLN B N 1
ATOM 1511 C CA . GLN B 1 33 ? 4.277 13.227 -8.195 1 94.88 33 GLN B CA 1
ATOM 1512 C C . GLN B 1 33 ? 5.113 13.172 -6.922 1 94.88 33 GLN B C 1
ATOM 1514 O O . GLN B 1 33 ? 6.184 13.781 -6.848 1 94.88 33 GLN B O 1
ATOM 1519 N N . LEU B 1 34 ? 4.711 12.586 -5.91 1 95.88 34 LEU B N 1
ATOM 1520 C CA . LEU B 1 34 ? 5.371 12.172 -4.676 1 95.88 34 LEU B CA 1
ATOM 1521 C C . LEU B 1 34 ? 4.984 10.75 -4.293 1 95.88 34 LEU B C 1
ATOM 1523 O O . LEU B 1 34 ? 3.887 10.289 -4.625 1 95.88 34 LEU B O 1
ATOM 1527 N N . SER B 1 35 ? 5.891 10.055 -3.637 1 94.75 35 SER B N 1
ATOM 1528 C CA . SER B 1 35 ? 5.547 8.727 -3.145 1 94.75 35 SER B CA 1
ATOM 1529 C C . SER B 1 35 ? 4.504 8.797 -2.035 1 94.75 35 SER B C 1
ATOM 1531 O O . SER B 1 35 ? 4.297 9.859 -1.438 1 94.75 35 SER B O 1
ATOM 1533 N N . THR B 1 36 ? 3.871 7.719 -1.795 1 96.06 36 THR B N 1
ATOM 1534 C CA . THR B 1 36 ? 2.854 7.652 -0.753 1 96.06 36 THR B CA 1
ATOM 1535 C C . THR B 1 36 ? 3.453 7.984 0.61 1 96.06 36 THR B C 1
ATOM 1537 O O . THR B 1 36 ? 2.863 8.742 1.387 1 96.06 36 THR B O 1
ATOM 1540 N N . SER B 1 37 ? 4.68 7.488 0.905 1 96.25 37 SER B N 1
ATOM 1541 C CA . SER B 1 37 ? 5.336 7.777 2.178 1 96.25 37 SER B CA 1
ATOM 1542 C C . SER B 1 37 ? 5.633 9.266 2.32 1 96.25 37 SER B C 1
ATOM 1544 O O . SER B 1 37 ? 5.523 9.828 3.414 1 96.25 37 SER B O 1
ATOM 1546 N N . GLN B 1 38 ? 6.043 9.875 1.242 1 96.69 38 GLN B N 1
ATOM 1547 C CA . GLN B 1 38 ? 6.301 11.305 1.26 1 96.69 38 GLN B CA 1
ATOM 1548 C C . GLN B 1 38 ? 5.023 12.094 1.533 1 96.69 38 GLN B C 1
ATOM 1550 O O . GLN B 1 38 ? 5.012 13 2.371 1 96.69 38 GLN B O 1
ATOM 1555 N N . VAL B 1 39 ? 3.955 11.727 0.882 1 97.25 39 VAL B N 1
ATOM 1556 C CA . VAL B 1 39 ? 2.68 12.414 1.049 1 97.25 39 VAL B CA 1
ATOM 1557 C C . VAL B 1 39 ? 2.174 12.227 2.479 1 97.25 39 VAL B C 1
ATOM 1559 O O . VAL B 1 39 ? 1.722 13.18 3.113 1 97.25 39 VAL B O 1
ATOM 1562 N N . PHE B 1 40 ? 2.281 11.016 2.992 1 97.62 40 PHE B N 1
ATOM 1563 C CA . PHE B 1 40 ? 1.856 10.758 4.359 1 97.62 40 PHE B CA 1
ATOM 1564 C C . PHE B 1 40 ? 2.664 11.594 5.348 1 97.62 40 PHE B C 1
ATOM 1566 O O . PHE B 1 40 ? 2.115 12.117 6.32 1 97.62 40 PHE B O 1
ATOM 1573 N N . SER B 1 41 ? 3.934 11.742 5.102 1 97.94 41 SER B N 1
ATOM 1574 C CA . SER B 1 41 ? 4.789 12.555 5.957 1 97.94 41 SER B CA 1
ATOM 1575 C C . SER B 1 41 ? 4.336 14.008 5.969 1 97.94 41 SER B C 1
ATOM 1577 O O . SER B 1 41 ? 4.238 14.625 7.035 1 97.94 41 SER B O 1
ATOM 1579 N N . LEU B 1 42 ? 4.066 14.531 4.789 1 98.31 42 LEU B N 1
ATOM 1580 C CA . LEU B 1 42 ? 3.613 15.914 4.68 1 98.31 42 LEU B CA 1
ATOM 1581 C C . LEU B 1 42 ? 2.295 16.109 5.422 1 98.31 42 LEU B C 1
ATOM 1583 O O . LEU B 1 42 ? 2.107 17.125 6.102 1 98.31 42 LEU B O 1
ATOM 1587 N N . GLN B 1 43 ? 1.436 15.188 5.289 1 97.88 43 GLN B N 1
ATOM 1588 C CA . GLN B 1 43 ? 0.126 15.281 5.926 1 97.88 43 GLN B CA 1
ATOM 1589 C C . GLN B 1 43 ? 0.257 15.312 7.449 1 97.88 43 GLN B C 1
ATOM 1591 O O . GLN B 1 43 ? -0.498 16.016 8.125 1 97.88 43 GLN B O 1
ATOM 1596 N N . GLU B 1 44 ? 1.203 14.531 7.969 1 97.88 44 GLU B N 1
ATOM 1597 C CA . GLU B 1 44 ? 1.418 14.508 9.414 1 97.88 44 GLU B CA 1
ATOM 1598 C C . GLU B 1 44 ? 1.892 15.867 9.922 1 97.88 44 GLU B C 1
ATOM 1600 O O . GLU B 1 44 ? 1.712 16.203 11.094 1 97.88 44 GLU B O 1
ATOM 1605 N N . LEU B 1 45 ? 2.398 16.672 9.078 1 98.25 45 LEU B N 1
ATOM 1606 C CA . LEU B 1 45 ? 3.002 17.953 9.453 1 98.25 45 LEU B CA 1
ATOM 1607 C C . LEU B 1 45 ? 2.016 19.094 9.258 1 98.25 45 LEU B C 1
ATOM 1609 O O . LEU B 1 45 ? 2.336 20.25 9.547 1 98.25 45 LEU B O 1
ATOM 1613 N N . GLU B 1 46 ? 0.877 18.781 8.766 1 96.75 46 GLU B N 1
ATOM 1614 C CA . GLU B 1 46 ? -0.081 19.812 8.375 1 96.75 46 GLU B CA 1
ATOM 1615 C C . GLU B 1 46 ? -0.491 20.656 9.57 1 96.75 46 GLU B C 1
ATOM 1617 O O . GLU B 1 46 ? -0.654 21.875 9.445 1 96.75 46 GLU B O 1
ATOM 1622 N N . ASP B 1 47 ? -0.669 20.031 10.727 1 93.62 47 ASP B N 1
ATOM 1623 C CA . ASP B 1 47 ? -1.268 20.75 11.852 1 93.62 47 ASP B CA 1
ATOM 1624 C C . ASP B 1 47 ? -0.194 21.297 12.797 1 93.62 47 ASP B C 1
ATOM 1626 O O . ASP B 1 47 ? -0.429 22.25 13.531 1 93.62 47 ASP B O 1
ATOM 1630 N N . ARG B 1 48 ? 0.998 20.656 12.805 1 94.44 48 ARG B N 1
ATOM 1631 C CA . ARG B 1 48 ? 2.057 21.094 13.703 1 94.44 48 ARG B CA 1
ATOM 1632 C C . ARG B 1 48 ? 3.416 20.562 13.258 1 94.44 48 ARG B C 1
ATOM 1634 O O . ARG B 1 48 ? 3.492 19.625 12.477 1 94.44 48 ARG B O 1
ATOM 1641 N N . ALA B 1 49 ? 4.383 21.219 13.758 1 96.75 49 ALA B N 1
ATOM 1642 C CA . ALA B 1 49 ? 5.754 20.766 13.57 1 96.75 49 ALA B CA 1
ATOM 1643 C C . ALA B 1 49 ? 6.02 19.484 14.375 1 96.75 49 ALA B C 1
ATOM 1645 O O . ALA B 1 49 ? 5.477 19.312 15.469 1 96.75 49 ALA B O 1
ATOM 1646 N N . LEU B 1 50 ? 6.809 18.609 13.82 1 97.75 50 LEU B N 1
ATOM 1647 C CA . LEU B 1 50 ? 7.148 17.359 14.5 1 97.75 50 LEU B CA 1
ATOM 1648 C C . LEU B 1 50 ? 8.648 17.078 14.391 1 97.75 50 LEU B C 1
ATOM 1650 O O . LEU B 1 50 ? 9.297 17.5 13.43 1 97.75 50 LEU B O 1
ATOM 1654 N N . THR B 1 51 ? 9.164 16.375 15.406 1 97 51 THR B N 1
ATOM 1655 C CA . THR B 1 51 ? 10.523 15.859 15.312 1 97 51 THR B CA 1
ATOM 1656 C C . THR B 1 51 ? 10.57 14.617 14.43 1 97 51 THR B C 1
ATOM 1658 O O . THR B 1 51 ? 9.531 14.023 14.125 1 97 51 THR B O 1
ATOM 1661 N N . ILE B 1 52 ? 11.789 14.297 14.031 1 97.12 52 ILE B N 1
ATOM 1662 C CA . ILE B 1 52 ? 11.969 13.07 13.258 1 97.12 52 ILE B CA 1
ATOM 1663 C C . ILE B 1 52 ? 11.445 11.875 14.055 1 97.12 52 ILE B C 1
ATOM 1665 O O . ILE B 1 52 ? 10.812 10.977 13.5 1 97.12 52 ILE B O 1
ATOM 1669 N N . GLY B 1 53 ? 11.672 11.844 15.328 1 97.12 53 GLY B N 1
ATOM 1670 C CA . GLY B 1 53 ? 11.195 10.773 16.203 1 97.12 53 GLY B CA 1
ATOM 1671 C C . GLY B 1 53 ? 9.68 10.68 16.25 1 97.12 53 GLY B C 1
ATOM 1672 O O . GLY B 1 53 ? 9.117 9.586 16.172 1 97.12 53 GLY B O 1
ATOM 1673 N N . GLU B 1 54 ? 9.016 11.836 16.406 1 97.38 54 GLU B N 1
ATOM 1674 C CA . GLU B 1 54 ? 7.555 11.883 16.422 1 97.38 54 GLU B CA 1
ATOM 1675 C C . GLU B 1 54 ? 6.969 11.414 15.094 1 97.38 54 GLU B C 1
ATOM 1677 O O . GLU B 1 54 ? 5.977 10.68 15.07 1 97.38 54 GLU B O 1
ATOM 1682 N N . LEU B 1 55 ? 7.559 11.867 14.031 1 97.88 55 LEU B N 1
ATOM 1683 C CA . LEU B 1 55 ? 7.117 11.445 12.703 1 97.88 55 LEU B CA 1
ATOM 1684 C C . LEU B 1 55 ? 7.242 9.938 12.539 1 97.88 55 LEU B C 1
ATOM 1686 O O . LEU B 1 55 ? 6.336 9.289 12.016 1 97.88 55 LEU B O 1
ATOM 1690 N N . ALA B 1 56 ? 8.414 9.422 12.969 1 98 56 ALA B N 1
ATOM 1691 C CA . ALA B 1 56 ? 8.656 7.988 12.883 1 98 56 ALA B CA 1
ATOM 1692 C C . ALA B 1 56 ? 7.586 7.203 13.633 1 98 56 ALA B C 1
ATOM 1694 O O . ALA B 1 56 ? 7.062 6.207 13.125 1 98 56 ALA B O 1
ATOM 1695 N N . GLU B 1 57 ? 7.191 7.664 14.797 1 97.25 57 GLU B N 1
ATOM 1696 C CA . GLU B 1 57 ? 6.156 7.027 15.609 1 97.25 57 GLU B CA 1
ATOM 1697 C C . GLU B 1 57 ? 4.801 7.066 14.906 1 97.25 57 GLU B C 1
ATOM 1699 O O . GLU B 1 57 ? 4.094 6.059 14.852 1 97.25 57 GLU B O 1
ATOM 1704 N N . ARG B 1 58 ? 4.484 8.188 14.344 1 96.75 58 ARG B N 1
ATOM 1705 C CA . ARG B 1 58 ? 3.186 8.375 13.703 1 96.75 58 ARG B CA 1
ATOM 1706 C C . ARG B 1 58 ? 3.086 7.574 12.414 1 96.75 58 ARG B C 1
ATOM 1708 O O . ARG B 1 58 ? 2.012 7.078 12.062 1 96.75 58 ARG B O 1
ATOM 1715 N N . LEU B 1 59 ? 4.148 7.449 11.703 1 97.38 59 LEU B N 1
ATOM 1716 C CA . LEU B 1 59 ? 4.156 6.77 10.414 1 97.38 59 LEU B CA 1
ATOM 1717 C C . LEU B 1 59 ? 4.414 5.277 10.586 1 97.38 59 LEU B C 1
ATOM 1719 O O . LEU B 1 59 ? 4.273 4.504 9.633 1 97.38 59 LEU B O 1
ATOM 1723 N N . LEU B 1 60 ? 4.852 4.902 11.812 1 96.44 60 LEU B N 1
ATOM 1724 C CA . LEU B 1 60 ? 5.227 3.521 12.102 1 96.44 60 LEU B CA 1
ATOM 1725 C C . LEU B 1 60 ? 6.391 3.08 11.219 1 96.44 60 LEU B C 1
ATOM 1727 O O . LEU B 1 60 ? 6.332 2.018 10.594 1 96.44 60 LEU B O 1
ATOM 1731 N N . LEU B 1 61 ? 7.375 3.904 11.18 1 97 61 LEU B N 1
ATOM 1732 C CA . LEU B 1 61 ? 8.617 3.648 10.453 1 97 61 LEU B CA 1
ATOM 1733 C C . LEU B 1 61 ? 9.828 3.818 11.359 1 97 61 LEU B C 1
ATOM 1735 O O . LEU B 1 61 ? 9.727 4.426 12.43 1 97 61 LEU B O 1
ATOM 1739 N N . GLU B 1 62 ? 10.93 3.258 10.922 1 96.25 62 GLU B N 1
ATOM 1740 C CA . GLU B 1 62 ? 12.188 3.486 11.633 1 96.25 62 GLU B CA 1
ATOM 1741 C C . GLU B 1 62 ? 12.672 4.922 11.453 1 96.25 62 GLU B C 1
ATOM 1743 O O . GLU B 1 62 ? 12.492 5.512 10.383 1 96.25 62 GLU B O 1
ATOM 1748 N N . ARG B 1 63 ? 13.328 5.477 12.438 1 97 63 ARG B N 1
ATOM 1749 C CA . ARG B 1 63 ? 13.828 6.844 12.406 1 97 63 ARG B CA 1
ATOM 1750 C C . ARG B 1 63 ? 14.742 7.07 11.203 1 97 63 ARG B C 1
ATOM 1752 O O . ARG B 1 63 ? 14.703 8.133 10.578 1 97 63 ARG B O 1
ATOM 1759 N N . SER B 1 64 ? 15.562 6.09 10.945 1 96.75 64 SER B N 1
ATOM 1760 C CA . SER B 1 64 ? 16.484 6.211 9.82 1 96.75 64 SER B CA 1
ATOM 1761 C C . SER B 1 64 ? 15.734 6.383 8.508 1 96.75 64 SER B C 1
ATOM 1763 O O . SER B 1 64 ? 16.141 7.16 7.645 1 96.75 64 SER B O 1
ATOM 1765 N N . SER B 1 65 ? 14.617 5.641 8.297 1 96.06 65 SER B N 1
ATOM 1766 C CA . SER B 1 65 ? 13.789 5.746 7.098 1 96.06 65 SER B CA 1
ATOM 1767 C C . SER B 1 65 ? 13.148 7.121 6.984 1 96.06 65 SER B C 1
ATOM 1769 O O . SER B 1 65 ? 13.117 7.715 5.906 1 96.06 65 SER B O 1
ATOM 1771 N N . VAL B 1 66 ? 12.672 7.605 8.086 1 97.56 66 VAL B N 1
ATOM 1772 C CA . VAL B 1 66 ? 12 8.906 8.102 1 97.56 66 VAL B CA 1
ATOM 1773 C C . VAL B 1 66 ? 13.023 10.008 7.832 1 97.56 66 VAL B C 1
ATOM 1775 O O . VAL B 1 66 ? 12.727 10.969 7.117 1 97.56 66 VAL B O 1
ATOM 1778 N N . SER B 1 67 ? 14.156 9.875 8.398 1 97.62 67 SER B N 1
ATOM 1779 C CA . SER B 1 67 ? 15.203 10.867 8.156 1 97.62 67 SER B CA 1
ATOM 1780 C C . SER B 1 67 ? 15.5 11 6.668 1 97.62 67 SER B C 1
ATOM 1782 O O . SER B 1 67 ? 15.578 12.109 6.141 1 97.62 67 SER B O 1
ATOM 1784 N N . ARG B 1 68 ? 15.617 9.914 6.039 1 96.88 68 ARG B N 1
ATOM 1785 C CA . ARG B 1 68 ? 15.883 9.922 4.605 1 96.88 68 ARG B CA 1
ATOM 1786 C C . ARG B 1 68 ? 14.719 10.547 3.836 1 96.88 68 ARG B C 1
ATOM 1788 O O . ARG B 1 68 ? 14.938 11.305 2.889 1 96.88 68 ARG B O 1
ATOM 1795 N N . LEU B 1 69 ? 13.555 10.195 4.148 1 96.19 69 LEU B N 1
ATOM 1796 C CA . LEU B 1 69 ? 12.352 10.758 3.533 1 96.19 69 LEU B CA 1
ATOM 1797 C C . LEU B 1 69 ? 12.336 12.281 3.664 1 96.19 69 LEU B C 1
ATOM 1799 O O . LEU B 1 69 ? 12.094 12.984 2.684 1 96.19 69 LEU B O 1
ATOM 1803 N N . ILE B 1 70 ? 12.625 12.75 4.828 1 98.19 70 ILE B N 1
ATOM 1804 C CA . ILE B 1 70 ? 12.578 14.18 5.117 1 98.19 70 ILE B CA 1
ATOM 1805 C C . ILE B 1 70 ? 13.727 14.891 4.402 1 98.19 70 ILE B C 1
ATOM 1807 O O . ILE B 1 70 ? 13.562 16.016 3.918 1 98.19 70 ILE B O 1
ATOM 1811 N N . ASP B 1 71 ? 14.898 14.227 4.375 1 98.31 71 ASP B N 1
ATOM 1812 C CA . ASP B 1 71 ? 16.016 14.773 3.611 1 98.31 71 ASP B CA 1
ATOM 1813 C C . ASP B 1 71 ? 15.602 15.078 2.174 1 98.31 71 ASP B C 1
ATOM 1815 O O . ASP B 1 71 ? 15.883 16.156 1.657 1 98.31 71 ASP B O 1
ATOM 1819 N N . ASN B 1 72 ? 14.922 14.172 1.578 1 97.62 72 ASN B N 1
ATOM 1820 C CA . ASN B 1 72 ? 14.469 14.328 0.201 1 97.62 72 ASN B CA 1
ATOM 1821 C C . ASN B 1 72 ? 13.438 15.445 0.077 1 97.62 72 ASN B C 1
ATOM 1823 O O . ASN B 1 72 ? 13.516 16.266 -0.838 1 97.62 72 ASN B O 1
ATOM 1827 N N . LEU B 1 73 ? 12.484 15.508 0.971 1 98.44 73 LEU B N 1
ATOM 1828 C CA . LEU B 1 73 ? 11.438 16.516 0.962 1 98.44 73 LEU B CA 1
ATOM 1829 C C . LEU B 1 73 ? 12.016 17.906 1.189 1 98.44 73 LEU B C 1
ATOM 1831 O O . LEU B 1 73 ? 11.547 18.891 0.603 1 98.44 73 LEU B O 1
ATOM 1835 N N . GLU B 1 74 ? 13 17.938 2.051 1 98.69 74 GLU B N 1
ATOM 1836 C CA . GLU B 1 74 ? 13.664 19.203 2.324 1 98.69 74 GLU B CA 1
ATOM 1837 C C . GLU B 1 74 ? 14.438 19.703 1.106 1 98.69 74 GLU B C 1
ATOM 1839 O O . GLU B 1 74 ? 14.344 20.875 0.733 1 98.69 74 GLU B O 1
ATOM 1844 N N . LYS B 1 75 ? 15.172 18.797 0.538 1 98.31 75 LYS B N 1
ATOM 1845 C CA . LYS B 1 75 ? 15.945 19.109 -0.661 1 98.31 75 LYS B CA 1
ATOM 1846 C C . LYS B 1 75 ? 15.047 19.656 -1.769 1 98.31 75 LYS B C 1
ATOM 1848 O O . LYS B 1 75 ? 15.445 20.547 -2.525 1 98.31 75 LYS B O 1
ATOM 1853 N N . ASN B 1 76 ? 13.836 19.172 -1.845 1 98 76 ASN B N 1
ATOM 1854 C CA . ASN B 1 76 ? 12.906 19.562 -2.9 1 98 76 ASN B CA 1
ATOM 1855 C C . ASN B 1 76 ? 12 20.719 -2.457 1 98 76 ASN B C 1
ATOM 1857 O O . ASN B 1 76 ? 11.086 21.094 -3.18 1 98 76 ASN B O 1
ATOM 1861 N N . GLY B 1 77 ? 12.156 21.219 -1.272 1 98.56 77 GLY B N 1
ATOM 1862 C CA . GLY B 1 77 ? 11.562 22.484 -0.831 1 98.56 77 GLY B CA 1
ATOM 1863 C C . GLY B 1 77 ? 10.195 22.297 -0.194 1 98.56 77 GLY B C 1
ATOM 1864 O O . GLY B 1 77 ? 9.422 23.25 -0.094 1 98.56 77 GLY B O 1
ATOM 1865 N N . PHE B 1 78 ? 9.82 21.078 0.263 1 98.75 78 PHE B N 1
ATOM 1866 C CA . PHE B 1 78 ? 8.492 20.812 0.813 1 98.75 78 PHE B CA 1
ATOM 1867 C C . PHE B 1 78 ? 8.469 21.078 2.314 1 98.75 78 PHE B C 1
ATOM 1869 O O . PHE B 1 78 ? 7.414 21.375 2.881 1 98.75 78 PHE B O 1
ATOM 1876 N N . VAL B 1 79 ? 9.664 20.891 2.951 1 98.81 79 VAL B N 1
ATOM 1877 C CA . VAL B 1 79 ? 9.758 21.062 4.395 1 98.81 79 VAL B CA 1
ATOM 1878 C C . VAL B 1 79 ? 11.047 21.812 4.75 1 98.81 79 VAL B C 1
ATOM 1880 O O . VAL B 1 79 ? 11.938 21.953 3.908 1 98.81 79 VAL B O 1
ATOM 1883 N N . THR B 1 80 ? 11.109 22.312 5.93 1 98.31 80 THR B N 1
ATOM 1884 C CA . THR B 1 80 ? 12.312 22.906 6.508 1 98.31 80 THR B CA 1
ATOM 1885 C C . THR B 1 80 ? 12.531 22.406 7.93 1 98.31 80 THR B C 1
ATOM 1887 O O . THR B 1 80 ? 11.578 22.047 8.617 1 98.31 80 THR B O 1
ATOM 1890 N N . ARG B 1 81 ? 13.828 22.281 8.32 1 96.12 81 ARG B N 1
ATOM 1891 C CA . ARG B 1 81 ? 14.195 21.891 9.672 1 96.12 81 ARG B CA 1
ATOM 1892 C C . ARG B 1 81 ? 14.609 23.094 10.508 1 96.12 81 ARG B C 1
ATOM 1894 O O . ARG B 1 81 ? 15.297 23.984 10.008 1 96.12 81 ARG B O 1
ATOM 1901 N N . THR B 1 82 ? 14.094 23.109 11.648 1 93.19 82 THR B N 1
ATOM 1902 C CA . THR B 1 82 ? 14.461 24.172 12.57 1 93.19 82 THR B CA 1
ATOM 1903 C C . THR B 1 82 ? 14.859 23.594 13.93 1 93.19 82 THR B C 1
ATOM 1905 O O . THR B 1 82 ? 14.242 22.641 14.406 1 93.19 82 THR B O 1
ATOM 1908 N N . VAL B 1 83 ? 15.914 24.156 14.469 1 89.56 83 VAL B N 1
ATOM 1909 C CA . VAL B 1 83 ? 16.391 23.703 15.773 1 89.56 83 VAL B CA 1
ATOM 1910 C C . VAL B 1 83 ? 15.539 24.328 16.875 1 89.56 83 VAL B C 1
ATOM 1912 O O . VAL B 1 83 ? 15.203 25.516 16.812 1 89.56 83 VAL B O 1
ATOM 1915 N N . ASN B 1 84 ? 15.148 23.469 17.781 1 84.12 84 ASN B N 1
ATOM 1916 C CA . ASN B 1 84 ? 14.461 23.984 18.953 1 84.12 84 ASN B CA 1
ATOM 1917 C C . ASN B 1 84 ? 15.398 24.828 19.828 1 84.12 84 ASN B C 1
ATOM 1919 O O . ASN B 1 84 ? 16.406 24.344 20.328 1 84.12 84 ASN B O 1
ATOM 1923 N N . GLU B 1 85 ? 15.039 26.047 20.016 1 83.38 85 GLU B N 1
ATOM 1924 C CA . GLU B 1 85 ? 15.875 26.984 20.766 1 83.38 85 GLU B CA 1
ATOM 1925 C C . GLU B 1 85 ? 15.984 26.562 22.234 1 83.38 85 GLU B C 1
ATOM 1927 O O . GLU B 1 85 ? 17 26.812 22.875 1 83.38 85 GLU B O 1
ATOM 1932 N N . GLU B 1 86 ? 14.969 25.953 22.719 1 85.75 86 GLU B N 1
ATOM 1933 C CA . GLU B 1 86 ? 14.93 25.547 24.125 1 85.75 86 GLU B CA 1
ATOM 1934 C C . GLU B 1 86 ? 15.688 24.234 24.344 1 85.75 86 GLU B C 1
ATOM 1936 O O . GLU B 1 86 ? 16.188 23.984 25.438 1 85.75 86 GLU B O 1
ATOM 1941 N N . ASN B 1 87 ? 15.586 23.5 23.391 1 81.06 87 ASN B N 1
ATOM 1942 C CA . ASN B 1 87 ? 16.281 22.219 23.406 1 81.06 87 ASN B CA 1
ATOM 1943 C C . ASN B 1 87 ? 17.031 21.984 22.094 1 81.06 87 ASN B C 1
ATOM 1945 O O . ASN B 1 87 ? 16.484 21.406 21.156 1 81.06 87 ASN B O 1
ATOM 1949 N N . ARG B 1 88 ? 18.219 22.391 22.047 1 79.62 88 ARG B N 1
ATOM 1950 C CA . ARG B 1 88 ? 19 22.453 20.812 1 79.62 88 ARG B CA 1
ATOM 1951 C C . ARG B 1 88 ? 19.188 21.062 20.219 1 79.62 88 ARG B C 1
ATOM 1953 O O . ARG B 1 88 ? 19.547 20.938 19.031 1 79.62 88 ARG B O 1
ATOM 1960 N N . ARG B 1 89 ? 18.875 20.125 21.016 1 80.38 89 ARG B N 1
ATOM 1961 C CA . ARG B 1 89 ? 19.031 18.766 20.516 1 80.38 89 ARG B CA 1
ATOM 1962 C C . ARG B 1 89 ? 17.781 18.312 19.75 1 80.38 89 ARG B C 1
ATOM 1964 O O . ARG B 1 89 ? 17.828 17.312 19.031 1 80.38 89 ARG B O 1
ATOM 1971 N N . GLU B 1 90 ? 16.812 19.078 19.859 1 88.06 90 GLU B N 1
ATOM 1972 C CA . GLU B 1 90 ? 15.57 18.719 19.188 1 88.06 90 GLU B CA 1
ATOM 1973 C C . GLU B 1 90 ? 15.398 19.5 17.891 1 88.06 90 GLU B C 1
ATOM 1975 O O . GLU B 1 90 ? 15.484 20.734 17.875 1 88.06 90 GLU B O 1
ATOM 1980 N N . VAL B 1 91 ? 15.289 18.812 16.844 1 94 91 VAL B N 1
ATOM 1981 C CA . VAL B 1 91 ? 15.094 19.406 15.531 1 94 91 VAL B CA 1
ATOM 1982 C C . VAL B 1 91 ? 13.664 19.172 15.062 1 94 91 VAL B C 1
ATOM 1984 O O . VAL B 1 91 ? 13.172 18.047 15.086 1 94 91 VAL B O 1
ATOM 1987 N N . PHE B 1 92 ? 13.008 20.25 14.688 1 96.94 92 PHE B N 1
ATOM 1988 C CA . PHE B 1 92 ? 11.617 20.172 14.242 1 96.94 92 PHE B CA 1
ATOM 1989 C C . PHE B 1 92 ? 11.531 20.281 12.727 1 96.94 92 PHE B C 1
ATOM 1991 O O . PHE B 1 92 ? 12.273 21.047 12.109 1 96.94 92 PHE B O 1
ATOM 1998 N N . VAL B 1 93 ? 10.602 19.562 12.188 1 98.31 93 VAL B N 1
ATOM 1999 C CA . VAL B 1 93 ? 10.297 19.625 10.766 1 98.31 93 VAL B CA 1
ATOM 2000 C C . VAL B 1 93 ? 8.977 20.359 10.547 1 98.31 93 VAL B C 1
ATOM 2002 O O . VAL B 1 93 ? 7.984 20.078 11.219 1 98.31 93 VAL B O 1
ATOM 2005 N N . THR B 1 94 ? 8.977 21.297 9.648 1 98.12 94 THR B N 1
ATOM 2006 C CA . THR B 1 94 ? 7.789 22.094 9.352 1 98.12 94 THR B CA 1
ATOM 2007 C C . THR B 1 94 ? 7.547 22.172 7.848 1 98.12 94 THR B C 1
ATOM 2009 O O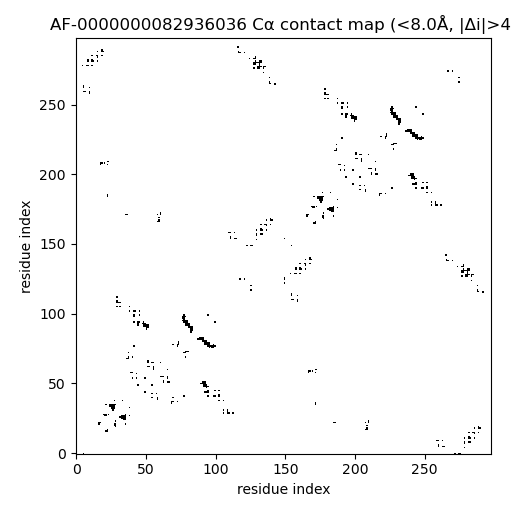 . THR B 1 94 ? 8.484 22.078 7.055 1 98.12 94 THR B O 1
ATOM 2012 N N . LEU B 1 95 ? 6.258 22.344 7.535 1 98.56 95 LEU B N 1
ATOM 2013 C CA . LEU B 1 95 ? 5.918 22.531 6.129 1 98.56 95 LEU B CA 1
ATOM 2014 C C . LEU B 1 95 ? 6.328 23.906 5.641 1 98.56 95 LEU B C 1
ATOM 2016 O O . LEU B 1 95 ? 6.168 24.891 6.363 1 98.56 95 LEU B O 1
ATOM 2020 N N . THR B 1 96 ? 6.871 23.953 4.445 1 98.5 96 THR B N 1
ATOM 2021 C CA . THR B 1 96 ? 6.957 25.219 3.732 1 98.5 96 THR B CA 1
ATOM 2022 C C . THR B 1 96 ? 5.621 25.578 3.09 1 98.5 96 THR B C 1
ATOM 2024 O O . THR B 1 96 ? 4.652 24.812 3.201 1 98.5 96 THR B O 1
ATOM 2027 N N . THR B 1 97 ? 5.59 26.766 2.424 1 98.38 97 THR B N 1
ATOM 2028 C CA . THR B 1 97 ? 4.402 27.125 1.657 1 98.38 97 THR B CA 1
ATOM 2029 C C . THR B 1 97 ? 4.145 26.109 0.546 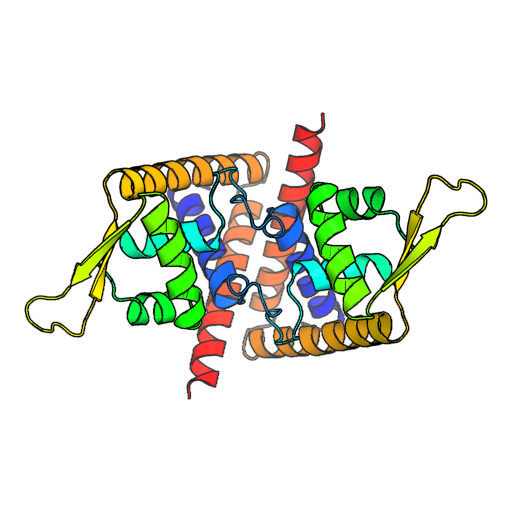1 98.38 97 THR B C 1
ATOM 2031 O O . THR B 1 97 ? 3.006 25.688 0.336 1 98.38 97 THR B O 1
ATOM 2034 N N . LYS B 1 98 ? 5.184 25.703 -0.101 1 98.44 98 LYS B N 1
ATOM 2035 C CA . LYS B 1 98 ? 5.086 24.688 -1.142 1 98.44 98 LYS B CA 1
ATOM 2036 C C . LYS B 1 98 ? 4.539 23.375 -0.581 1 98.44 98 LYS B C 1
ATOM 2038 O O . LYS B 1 98 ? 3.684 22.734 -1.2 1 98.44 98 LYS B O 1
ATOM 2043 N N . GLY B 1 99 ? 5.047 23 0.58 1 98.44 99 GLY B N 1
ATOM 2044 C CA . GLY B 1 99 ? 4.578 21.797 1.247 1 98.44 99 GLY B CA 1
ATOM 2045 C C . GLY B 1 99 ? 3.1 21.844 1.588 1 98.44 99 GLY B C 1
ATOM 2046 O O . GLY B 1 99 ? 2.367 20.891 1.327 1 98.44 99 GLY B O 1
ATOM 2047 N N . ARG B 1 100 ? 2.652 22.953 2.094 1 98.19 100 ARG B N 1
ATOM 2048 C CA . ARG B 1 100 ? 1.255 23.141 2.479 1 98.19 100 ARG B CA 1
ATOM 2049 C C . ARG B 1 100 ? 0.342 23.078 1.259 1 98.19 100 ARG B C 1
ATOM 2051 O O . ARG B 1 100 ? -0.71 22.438 1.289 1 98.19 100 ARG B O 1
ATOM 2058 N N . ASN B 1 101 ? 0.755 23.766 0.27 1 98.12 101 ASN B N 1
ATOM 2059 C CA . ASN B 1 101 ? -0.011 23.766 -0.972 1 98.12 101 ASN B CA 1
ATOM 2060 C C . ASN B 1 101 ? -0.11 22.359 -1.564 1 98.12 101 ASN B C 1
ATOM 2062 O O . ASN B 1 101 ? -1.156 21.984 -2.094 1 98.12 101 ASN B O 1
ATOM 2066 N N . SER B 1 102 ? 0.939 21.609 -1.482 1 97.81 102 SER B N 1
ATOM 2067 C CA . SER B 1 102 ? 0.971 20.266 -2.029 1 97.81 102 SER B CA 1
ATOM 2068 C C . SER B 1 102 ? 0.024 19.328 -1.271 1 97.81 102 SER B C 1
ATOM 2070 O O . SER B 1 102 ? -0.684 18.531 -1.878 1 97.81 102 SER B O 1
ATOM 2072 N N . VAL B 1 103 ? 0.006 19.484 0.016 1 97.38 103 VAL B N 1
ATOM 2073 C CA . VAL B 1 103 ? -0.889 18.656 0.833 1 97.38 103 VAL B CA 1
ATOM 2074 C C . VAL B 1 103 ? -2.34 18.938 0.445 1 97.38 103 VAL B C 1
ATOM 2076 O O . VAL B 1 103 ? -3.139 18.016 0.305 1 97.38 103 VAL B O 1
ATOM 2079 N N . GLN B 1 104 ? -2.652 20.156 0.268 1 97.12 104 GLN B N 1
ATOM 2080 C CA . GLN B 1 104 ? -4.008 20.547 -0.117 1 97.12 104 GLN B CA 1
ATOM 2081 C C . GLN B 1 104 ? -4.363 20 -1.496 1 97.12 104 GLN B C 1
ATOM 2083 O O . GLN B 1 104 ? -5.465 19.484 -1.702 1 97.12 104 GLN B O 1
ATOM 2088 N N . LYS B 1 105 ? -3.453 20.109 -2.389 1 97.56 105 LYS B N 1
ATOM 2089 C CA . LYS B 1 105 ? -3.666 19.594 -3.742 1 97.56 105 LYS B CA 1
ATOM 2090 C C . LYS B 1 105 ? -3.885 18.094 -3.732 1 97.56 105 LYS B C 1
ATOM 2092 O O . LYS B 1 105 ? -4.773 17.578 -4.418 1 97.56 105 LYS B O 1
ATOM 2097 N N . VAL B 1 106 ? -3.127 17.391 -3 1 97 106 VAL B N 1
ATOM 2098 C CA . VAL B 1 106 ? -3.246 15.93 -2.906 1 97 106 VAL B CA 1
ATOM 2099 C C . VAL B 1 106 ? -4.613 15.562 -2.334 1 97 106 VAL B C 1
ATOM 2101 O O . VAL B 1 106 ? -5.25 14.609 -2.797 1 97 106 VAL B O 1
ATOM 2104 N N . ARG B 1 107 ? -4.992 16.281 -1.305 1 95.56 107 ARG B N 1
ATOM 2105 C CA . ARG B 1 107 ? -6.289 16.016 -0.686 1 95.56 107 ARG B CA 1
ATOM 2106 C C . ARG B 1 107 ? -7.418 16.156 -1.701 1 95.56 107 ARG B C 1
ATOM 2108 O O . ARG B 1 107 ? -8.289 15.297 -1.787 1 95.56 107 ARG B O 1
ATOM 2115 N N . GLU B 1 108 ? -7.371 17.172 -2.475 1 95.88 108 GLU B N 1
ATOM 2116 C CA . GLU B 1 108 ? -8.398 17.422 -3.479 1 95.88 108 GLU B CA 1
ATOM 2117 C C . GLU B 1 108 ? -8.359 16.359 -4.586 1 95.88 108 GLU B C 1
ATOM 2119 O O . GLU B 1 108 ? -9.391 15.828 -4.98 1 95.88 108 GLU B O 1
ATOM 2124 N N . GLN B 1 109 ? -7.184 16.094 -5.066 1 96.62 109 GLN B N 1
ATOM 2125 C CA . GLN B 1 109 ? -7.02 15.094 -6.113 1 96.62 109 GLN B CA 1
ATOM 2126 C C . GLN B 1 109 ? -7.457 13.719 -5.625 1 96.62 109 GLN B C 1
ATOM 2128 O O . GLN B 1 109 ? -8.031 12.938 -6.387 1 96.62 109 GLN B O 1
ATOM 2133 N N . SER B 1 110 ? -7.176 13.438 -4.395 1 96.44 110 SER B N 1
ATOM 2134 C CA . SER B 1 110 ? -7.535 12.156 -3.809 1 96.44 110 SER B CA 1
ATOM 2135 C C . SER B 1 110 ? -9.047 11.9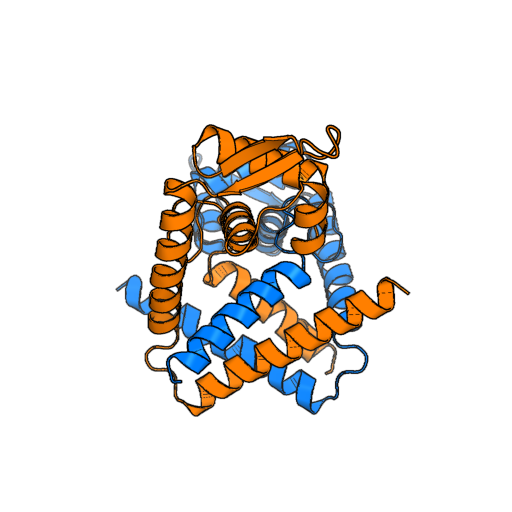92 -3.725 1 96.44 110 SER B C 1
ATOM 2137 O O . SER B 1 110 ? -9.578 10.914 -4.023 1 96.44 110 SER B O 1
ATOM 2139 N N . LEU B 1 111 ? -9.727 13.023 -3.293 1 95.06 111 LEU B N 1
ATOM 2140 C CA . LEU B 1 111 ? -11.18 12.961 -3.197 1 95.06 111 LEU B CA 1
ATOM 2141 C C . LEU B 1 111 ? -11.805 12.734 -4.566 1 95.06 111 LEU B C 1
ATOM 2143 O O . LEU B 1 111 ? -12.75 11.945 -4.703 1 95.06 111 LEU B O 1
ATOM 2147 N N . LEU B 1 112 ? -11.242 13.383 -5.562 1 94.44 112 LEU B N 1
ATOM 2148 C CA . LEU B 1 112 ? -11.719 13.188 -6.93 1 94.44 112 LEU B CA 1
ATOM 2149 C C . LEU B 1 112 ? -11.453 11.758 -7.395 1 94.44 112 LEU B C 1
ATOM 2151 O O . LEU B 1 112 ? -12.273 11.172 -8.102 1 94.44 112 LEU B O 1
ATOM 2155 N N . TYR B 1 113 ? -10.344 11.258 -7.066 1 95.31 113 TYR B N 1
ATOM 2156 C CA . TYR B 1 113 ? -9.992 9.883 -7.398 1 95.31 113 TYR B CA 1
ATOM 2157 C C . TYR B 1 113 ? -10.984 8.898 -6.793 1 95.31 113 TYR B C 1
ATOM 2159 O O . TYR B 1 113 ? -11.484 8.016 -7.488 1 95.31 113 TYR B O 1
ATOM 2167 N N . TYR B 1 114 ? -11.297 9.047 -5.473 1 96.31 114 TYR B N 1
ATOM 2168 C CA . TYR B 1 114 ? -12.273 8.188 -4.809 1 96.31 114 TYR B CA 1
ATOM 2169 C C . TYR B 1 114 ? -13.641 8.305 -5.465 1 96.31 114 TYR B C 1
ATOM 2171 O O . TYR B 1 114 ? -14.344 7.305 -5.633 1 96.31 114 TYR B O 1
ATOM 2179 N N . GLU B 1 115 ? -13.984 9.523 -5.789 1 94.38 115 GLU B N 1
ATOM 2180 C CA . GLU B 1 115 ? -15.258 9.734 -6.484 1 94.38 115 GLU B CA 1
ATOM 2181 C C . GLU B 1 115 ? -15.312 8.938 -7.781 1 94.38 115 GLU B C 1
ATOM 2183 O O . GLU B 1 115 ? -16.344 8.328 -8.094 1 94.38 115 GLU B O 1
ATOM 2188 N N . SER B 1 116 ? -14.219 8.961 -8.531 1 94.5 116 SER B N 1
ATOM 2189 C CA . SER B 1 116 ? -14.172 8.25 -9.797 1 94.5 116 SER B CA 1
ATOM 2190 C C . SER B 1 116 ? -14.281 6.742 -9.594 1 94.5 116 SER B C 1
ATOM 2192 O O . SER B 1 116 ? -14.828 6.031 -10.438 1 94.5 116 SER B O 1
ATOM 2194 N N . ILE B 1 117 ? -13.758 6.195 -8.523 1 95.62 117 ILE B N 1
ATOM 2195 C CA . ILE B 1 117 ? -13.797 4.773 -8.203 1 95.62 117 ILE B CA 1
ATOM 2196 C C . ILE B 1 117 ? -15.227 4.367 -7.844 1 95.62 117 ILE B C 1
ATOM 2198 O O . ILE B 1 117 ? -15.695 3.307 -8.266 1 95.62 117 ILE B O 1
ATOM 2202 N N . LEU B 1 118 ? -15.891 5.16 -7.102 1 94.88 118 LEU B N 1
ATOM 2203 C CA . LEU B 1 118 ? -17.172 4.793 -6.504 1 94.88 118 LEU B CA 1
ATOM 2204 C C . LEU B 1 118 ? -18.328 5.129 -7.441 1 94.88 118 LEU B C 1
ATOM 2206 O O . LEU B 1 118 ? -19.484 4.812 -7.148 1 94.88 118 LEU B O 1
ATOM 2210 N N . LYS B 1 119 ? -17.906 5.738 -8.547 1 90.81 119 LYS B N 1
ATOM 2211 C CA . LYS B 1 119 ? -18.922 6.102 -9.531 1 90.81 119 LYS B CA 1
ATOM 2212 C C . LYS B 1 119 ? -19.672 4.867 -10.016 1 90.81 119 LYS B C 1
ATOM 2214 O O . LYS B 1 119 ? -19.062 3.865 -10.383 1 90.81 119 LYS B O 1
ATOM 2219 N N . GLY B 1 120 ? -20.969 4.773 -9.953 1 89.25 120 GLY B N 1
ATOM 2220 C CA . GLY B 1 120 ? -21.797 3.684 -10.453 1 89.25 120 GLY B CA 1
ATOM 2221 C C . GLY B 1 120 ? -22 2.574 -9.438 1 89.25 120 GLY B C 1
ATOM 2222 O O . GLY B 1 120 ? -22.641 1.559 -9.742 1 89.25 120 GLY B O 1
ATOM 2223 N N . ILE B 1 121 ? -21.375 2.686 -8.297 1 94.5 121 ILE B N 1
ATOM 2224 C CA . ILE B 1 121 ? -21.562 1.727 -7.219 1 94.5 121 ILE B CA 1
ATOM 2225 C C . ILE B 1 121 ? -22.781 2.137 -6.383 1 94.5 121 ILE B C 1
ATOM 2227 O O . ILE B 1 121 ? -22.953 3.316 -6.062 1 94.5 121 ILE B O 1
ATOM 2231 N N . SER B 1 122 ? -23.672 1.249 -6.055 1 95.75 122 SER B N 1
ATOM 2232 C CA . SER B 1 122 ? -24.875 1.553 -5.281 1 95.75 122 SER B CA 1
ATOM 2233 C C . SER B 1 122 ? -24.516 2.119 -3.912 1 95.75 122 SER B C 1
ATOM 2235 O O . SER B 1 122 ? -23.453 1.843 -3.381 1 95.75 122 SER B O 1
ATOM 2237 N N . GLU B 1 123 ? -25.391 2.871 -3.32 1 94.5 123 GLU B N 1
ATOM 2238 C CA . GLU B 1 123 ? -25.188 3.43 -1.987 1 94.5 123 GLU B CA 1
ATOM 2239 C C . GLU B 1 123 ? -24.969 2.328 -0.954 1 94.5 123 GLU B C 1
ATOM 2241 O O . GLU B 1 123 ? -24.141 2.469 -0.053 1 94.5 123 GLU B O 1
ATOM 2246 N N . GLU B 1 124 ? -25.703 1.31 -1.096 1 96.38 124 GLU B N 1
ATOM 2247 C CA . GLU B 1 124 ? -25.562 0.176 -0.185 1 96.38 124 GLU B CA 1
ATOM 2248 C C . GLU B 1 124 ? -24.172 -0.446 -0.275 1 96.38 124 GLU B C 1
ATOM 2250 O O . GLU B 1 124 ? -23.547 -0.71 0.749 1 96.38 124 GLU B O 1
ATOM 2255 N N . ASP B 1 125 ? -23.719 -0.651 -1.482 1 97.19 125 ASP B N 1
ATOM 2256 C CA . ASP B 1 125 ? -22.391 -1.237 -1.684 1 97.19 125 ASP B CA 1
ATOM 2257 C C . ASP B 1 125 ? -21.297 -0.299 -1.188 1 97.19 125 ASP B C 1
ATOM 2259 O O . ASP B 1 125 ? -20.297 -0.747 -0.619 1 97.19 125 ASP B O 1
ATOM 2263 N N . GLN B 1 126 ? -21.5 0.998 -1.405 1 97.31 126 GLN B N 1
ATOM 2264 C CA . GLN B 1 126 ? -20.531 1.977 -0.903 1 97.31 126 GLN B CA 1
ATOM 2265 C C . GLN B 1 126 ? -20.438 1.918 0.619 1 97.31 126 GLN B C 1
ATOM 2267 O O . GLN B 1 126 ? -19.344 2 1.177 1 97.31 126 GLN B O 1
ATOM 2272 N N . HIS B 1 127 ? -21.547 1.768 1.268 1 97 127 HIS B N 1
ATOM 2273 C CA . HIS B 1 127 ? -21.562 1.674 2.723 1 97 127 HIS B CA 1
ATOM 2274 C C . HIS B 1 127 ? -20.891 0.391 3.197 1 97 127 HIS B C 1
ATOM 2276 O O . HIS B 1 127 ? -20.234 0.377 4.246 1 97 127 HIS B O 1
ATOM 2282 N N . GLN B 1 128 ? -21.047 -0.687 2.5 1 97.75 128 GLN B N 1
ATOM 2283 C CA . GLN B 1 128 ? -20.375 -1.938 2.832 1 97.75 128 GLN B CA 1
ATOM 2284 C C . GLN B 1 128 ? -18.859 -1.8 2.709 1 97.75 128 GLN B C 1
ATOM 2286 O O . GLN B 1 128 ? -18.109 -2.346 3.523 1 97.75 128 GLN B O 1
ATOM 2291 N N . ILE B 1 129 ? -18.438 -1.066 1.686 1 98.38 129 ILE B N 1
ATOM 2292 C CA . ILE B 1 129 ? -17.016 -0.803 1.505 1 98.38 129 ILE B CA 1
ATOM 2293 C C . ILE B 1 129 ? -16.484 -0.01 2.695 1 98.38 129 ILE B C 1
ATOM 2295 O O . ILE B 1 129 ? -15.477 -0.392 3.305 1 98.38 129 ILE B O 1
ATOM 2299 N N . LEU B 1 130 ? -17.172 1.067 3.006 1 98.12 130 LEU B N 1
ATOM 2300 C CA . LEU B 1 130 ? -16.797 1.919 4.125 1 98.12 130 LEU B CA 1
ATOM 2301 C C . LEU B 1 130 ? -16.719 1.117 5.422 1 98.12 130 LEU B C 1
ATOM 2303 O O . LEU B 1 130 ? -15.742 1.205 6.16 1 98.12 130 LEU B O 1
ATOM 2307 N N . THR B 1 131 ? -17.703 0.3 5.668 1 98.12 131 THR B N 1
ATOM 2308 C CA . THR B 1 131 ? -17.781 -0.505 6.883 1 98.12 131 THR B CA 1
ATOM 2309 C C . THR B 1 131 ? -16.656 -1.525 6.926 1 98.12 131 THR B C 1
ATOM 2311 O O . THR B 1 131 ? -16.047 -1.743 7.977 1 98.12 131 THR B O 1
ATOM 2314 N N . GLY B 1 132 ? -16.375 -2.15 5.816 1 98.38 132 GLY B N 1
ATOM 2315 C CA . GLY B 1 132 ? -15.297 -3.115 5.75 1 98.38 132 GLY B CA 1
ATOM 2316 C C . GLY B 1 132 ? -13.945 -2.527 6.129 1 98.38 132 GLY B C 1
ATOM 2317 O O . GLY B 1 132 ? -13.211 -3.113 6.922 1 98.38 132 GLY B O 1
ATOM 2318 N N . PHE B 1 133 ? -13.641 -1.355 5.598 1 98.5 133 PHE B N 1
ATOM 2319 C CA . PHE B 1 133 ? -12.375 -0.701 5.898 1 98.5 133 PHE B CA 1
ATOM 2320 C C . PHE B 1 133 ? -12.336 -0.233 7.352 1 98.5 133 PHE B C 1
ATOM 2322 O O . PHE B 1 133 ? -11.305 -0.333 8.016 1 98.5 133 PHE B O 1
ATOM 2329 N N . LYS B 1 134 ? -13.461 0.278 7.824 1 98.38 134 LYS B N 1
ATOM 2330 C CA . LYS B 1 134 ? -13.539 0.685 9.227 1 98.38 134 LYS B CA 1
ATOM 2331 C C . LYS B 1 134 ? -13.234 -0.484 10.156 1 98.38 134 LYS B C 1
ATOM 2333 O O . LYS B 1 134 ? -12.414 -0.359 11.07 1 98.38 134 LYS B O 1
ATOM 2338 N N . LEU B 1 135 ? -13.828 -1.6 9.945 1 98.31 135 LEU B N 1
ATOM 2339 C CA . LEU B 1 135 ? -13.664 -2.783 10.781 1 98.31 135 LEU B CA 1
ATOM 2340 C C . LEU B 1 135 ? -12.234 -3.316 10.695 1 98.31 135 LEU B C 1
ATOM 2342 O O . LEU B 1 135 ? -11.648 -3.693 11.711 1 98.31 135 LEU B O 1
ATOM 2346 N N . PHE B 1 136 ? -11.672 -3.344 9.508 1 98.19 136 PHE B N 1
ATOM 2347 C CA . PHE B 1 136 ? -10.328 -3.877 9.328 1 98.19 136 PHE B CA 1
ATOM 2348 C C . PHE B 1 136 ? -9.297 -2.984 10.008 1 98.19 136 PHE B C 1
ATOM 2350 O O . PHE B 1 136 ? -8.367 -3.477 10.664 1 98.19 136 PHE B O 1
ATOM 2357 N N . THR B 1 137 ? -9.469 -1.675 9.828 1 97.94 137 THR B N 1
ATOM 2358 C CA . THR B 1 137 ? -8.57 -0.722 10.477 1 97.94 137 THR B CA 1
ATOM 2359 C C . THR B 1 137 ? -8.641 -0.861 11.992 1 97.94 137 THR B C 1
ATOM 2361 O O . THR B 1 137 ? -7.613 -0.812 12.672 1 97.94 137 THR B O 1
ATOM 2364 N N . SER B 1 138 ? -9.812 -1.042 12.508 1 97.31 138 SER B N 1
ATOM 2365 C CA . SER B 1 138 ? -9.977 -1.255 13.945 1 97.31 138 SER B CA 1
ATOM 2366 C C . SER B 1 138 ? -9.266 -2.527 14.398 1 97.31 138 SER B C 1
ATOM 2368 O O . SER B 1 138 ? -8.641 -2.551 15.461 1 97.31 138 SER B O 1
ATOM 2370 N N . ALA B 1 139 ? -9.398 -3.559 13.656 1 96.94 139 ALA B N 1
ATOM 2371 C CA . ALA B 1 139 ? -8.734 -4.82 13.961 1 96.94 139 ALA B CA 1
ATOM 2372 C C . ALA B 1 139 ? -7.215 -4.645 13.992 1 96.94 139 ALA B C 1
ATOM 2374 O O . ALA B 1 139 ? -6.539 -5.18 14.875 1 96.94 139 ALA B O 1
ATOM 2375 N N . LEU B 1 140 ? -6.684 -3.91 13.016 1 97.38 140 LEU B N 1
ATOM 2376 C CA . LEU B 1 140 ? -5.25 -3.654 12.938 1 97.38 140 LEU B CA 1
ATOM 2377 C C . LEU B 1 140 ? -4.773 -2.857 14.148 1 97.38 140 LEU B C 1
ATOM 2379 O O . LEU B 1 140 ? -3.715 -3.146 14.711 1 97.38 140 LEU B O 1
ATOM 2383 N N . GLU B 1 141 ? -5.523 -1.885 14.539 1 95.75 141 GLU B N 1
ATOM 2384 C CA . GLU B 1 141 ? -5.188 -1.072 15.703 1 95.75 141 GLU B CA 1
ATOM 2385 C C . GLU B 1 141 ? -5.148 -1.917 16.969 1 95.75 141 GLU B C 1
ATOM 2387 O O . GLU B 1 141 ? -4.254 -1.757 17.812 1 95.75 141 GLU B O 1
ATOM 2392 N N . ASN B 1 142 ? -6.105 -2.773 17.125 1 93.94 142 ASN B N 1
ATOM 2393 C CA . ASN B 1 142 ? -6.184 -3.635 18.297 1 93.94 142 ASN B CA 1
ATOM 2394 C C . ASN B 1 142 ? -5.012 -4.609 18.359 1 93.94 142 ASN B C 1
ATOM 2396 O O . ASN B 1 142 ? -4.484 -4.891 19.438 1 93.94 142 ASN B O 1
ATOM 2400 N N . ARG B 1 143 ? -4.684 -5.145 17.219 1 92.19 143 ARG B N 1
ATOM 2401 C CA . ARG B 1 143 ? -3.547 -6.055 17.172 1 92.19 143 ARG B CA 1
ATOM 2402 C C . ARG B 1 143 ? -2.264 -5.355 17.609 1 92.19 143 ARG B C 1
ATOM 2404 O O . ARG B 1 143 ? -1.433 -5.949 18.297 1 92.19 143 ARG B O 1
ATOM 2411 N N . ARG B 1 144 ? -2.018 -4.18 17.156 1 89.31 144 ARG B N 1
ATOM 2412 C CA . ARG B 1 144 ? -0.833 -3.402 17.5 1 89.31 144 ARG B CA 1
ATOM 2413 C C . ARG B 1 144 ? -0.781 -3.131 19 1 89.31 144 ARG B C 1
ATOM 2415 O O . ARG B 1 144 ? 0.29 -3.178 19.609 1 89.31 144 ARG B O 1
ATOM 2422 N N . LYS B 1 145 ? -1.919 -2.842 19.531 1 87 145 LYS B N 1
ATOM 2423 C CA . LYS B 1 145 ? -1.997 -2.574 20.969 1 87 145 LYS B CA 1
ATOM 2424 C C . LYS B 1 145 ? -1.68 -3.828 21.781 1 87 145 LYS B C 1
ATOM 2426 O O . LYS B 1 145 ? -1.086 -3.742 22.859 1 87 145 LYS B O 1
ATOM 2431 N N . SER B 1 146 ? -2.057 -4.922 21.281 1 80.94 146 SER B N 1
ATOM 2432 C CA . SER B 1 146 ? -1.819 -6.18 21.969 1 80.94 146 SER B CA 1
ATOM 2433 C C . SER B 1 146 ? -0.354 -6.594 21.891 1 80.94 146 SER B C 1
ATOM 2435 O O . SER B 1 146 ? 0.162 -7.262 22.781 1 80.94 146 SER B O 1
ATOM 2437 N N . ASN B 1 147 ? 0.291 -6.316 20.766 1 70.44 147 ASN B N 1
ATOM 2438 C CA . ASN B 1 147 ? 1.703 -6.656 20.609 1 70.44 147 ASN B CA 1
ATOM 2439 C C . ASN B 1 147 ? 2.592 -5.691 21.406 1 70.44 147 ASN B C 1
ATOM 2441 O O . ASN B 1 147 ? 3.762 -5.988 21.656 1 70.44 147 ASN B O 1
ATOM 2445 N N . GLU B 1 148 ? 2.188 -4.387 21.594 1 54.16 148 GLU B N 1
ATOM 2446 C CA . GLU B 1 148 ? 2.943 -3.455 22.438 1 54.16 148 GLU B CA 1
ATOM 2447 C C . GLU B 1 148 ? 2.91 -3.875 23.906 1 54.16 148 GLU B C 1
ATOM 2449 O O . GLU B 1 148 ? 3.791 -3.504 24.672 1 54.16 148 GLU B O 1
ATOM 2454 N N . PHE B 1 149 ? 1.838 -4.625 24.312 1 39.78 149 PHE B N 1
ATOM 2455 C CA . PHE B 1 149 ? 1.88 -5.105 25.688 1 39.78 149 PHE B CA 1
ATOM 2456 C C . PHE B 1 149 ? 2.367 -6.551 25.75 1 39.78 149 PHE B C 1
ATOM 2458 O O . PHE B 1 149 ? 2.141 -7.32 24.812 1 39.78 149 PHE B O 1
#

Solvent-accessible surface area (backbone atoms only — not comparable to full-atom values): 15647 Å² total; per-residue (Å²): 115,56,73,67,53,49,52,50,39,52,50,31,52,52,46,34,42,42,68,58,29,65,64,47,65,63,30,26,62,61,65,44,88,40,22,55,61,55,50,53,52,52,55,66,27,69,87,43,69,38,32,58,65,55,47,12,61,74,56,72,48,56,51,70,60,42,48,53,53,47,52,54,37,34,76,70,49,30,32,47,79,44,68,33,86,89,42,72,86,41,50,33,36,34,60,32,73,60,26,50,52,47,48,54,50,48,52,53,41,38,53,51,43,51,50,58,40,50,58,93,55,52,60,69,57,50,50,40,29,43,48,10,40,49,52,49,36,49,32,42,53,52,41,53,55,53,69,75,95,115,55,71,67,54,51,52,50,39,52,51,30,51,52,48,34,42,43,68,58,31,66,64,46,69,61,30,27,62,62,65,46,89,40,23,54,61,55,51,52,54,52,55,68,28,69,86,43,68,38,33,58,65,54,47,11,63,75,55,72,48,54,51,71,59,43,48,52,52,48,52,53,37,35,75,73,50,30,31,48,77,43,68,33,85,88,42,71,85,41,49,32,38,34,61,32,72,60,25,52,52,48,47,53,50,50,53,54,42,38,53,52,43,52,49,60,39,51,58,92,55,51,58,67,57,51,51,40,30,44,49,10,40,49,53,49,36,52,33,42,54,52,43,52,57,55,69,75,96

Organism: NCBI:txid1808955